Protein AF-S8ASR1-F1 (afdb_monomer)

Solvent-accessible surface area (backbone atoms only — not comparable to full-atom values): 13563 Å² total; per-residue (Å²): 135,78,70,42,50,75,75,92,70,90,68,56,75,84,53,61,72,41,48,66,58,80,87,44,62,63,58,46,50,54,30,50,53,53,24,30,60,77,57,60,46,83,32,63,44,37,46,32,32,39,34,33,68,94,52,72,73,42,82,36,33,67,80,73,49,92,44,44,42,69,29,43,71,58,6,27,55,49,38,51,57,55,55,70,35,34,36,70,60,35,35,56,50,50,58,54,47,70,69,40,93,85,53,72,79,39,25,11,36,31,47,43,87,74,44,57,72,78,62,37,76,63,28,56,72,63,99,80,70,83,82,32,34,44,51,59,56,48,45,58,44,59,34,71,62,45,48,46,20,56,54,27,48,55,51,48,74,67,38,75,48,51,85,85,48,96,82,47,65,53,71,70,59,48,50,54,50,51,54,53,32,38,58,54,56,66,57,80,53,64,65,64,47,45,58,57,52,54,67,25,51,41,70,72,58,46,68,72,47,66,89,54,91,66,92,43,62,68,55,47,56,50,50,53,51,52,52,51,52,55,52,50,52,61,62,74,74,108

Nearest PDB structures (foldseek):
  6tn7-assembly1_B  TM=7.710E-01  e=1.848E+00  Homo sapiens
  4x3x-assembly1_A  TM=7.394E-01  e=2.772E+00  Rattus norvegicus
  7n9v-assembly1_D  TM=4.085E-01  e=3.650E-01  Human immunodeficiency virus 1

Secondary structure (DSSP, 8-state):
-PPP---SS---TTPPPB---TT-HHHHHHHHHHHHHHTT---SB--EEE--TTS--EE--TTTSTT-EE-HHHHHHHHHHHHHTB-HHHHHHHHHHTTSTTPPPP-BSB-GGGS-HHHHHT-PPPTT----BHHHHHHHHHSHHHHHHHHHHHHHHH----TTSTTPPPHHHHHHHHHHHHHHTT--SHHHHHHHHHHTS-HHHHHHHTTS---SHHHHHHHHHHHHHHHHHHHHT-

Foldseek 3Di:
DDAEDFDPDDDQPPQAQAALDAPCLVVNLVSLVVSCVVQLGPFQEWAKWHDYSVGHIAGAAVPPDPRIDTCQQVQLVSLVVNLVSYDHPSVVVVVVLVPDPPDDRARGQHYLVPDDPVRNVRYDDPPPDDHDHPSVVSVVCSPPLNVLLSVLLVVLLVQAADPVDPPGDDLVVSVVSLVVSCVSNVPPDFVVSVVSVVSNYDPQLCVQPVPDPDPGPVSSSVSSVVSVVVVVVVVVVD

Radius of gyration: 25.94 Å; Cα contacts (8 Å, |Δi|>4): 310; chains: 1; bounding box: 66×34×72 Å

Structure (mmCIF, N/CA/C/O backbone):
data_AF-S8ASR1-F1
#
_entry.id   AF-S8ASR1-F1
#
loop_
_atom_site.group_PDB
_atom_site.id
_atom_site.type_symbol
_atom_site.label_atom_id
_atom_site.label_alt_id
_atom_site.label_comp_id
_atom_site.label_asym_id
_atom_site.label_entity_id
_atom_site.label_seq_id
_atom_site.pdbx_PDB_ins_code
_atom_site.Cartn_x
_atom_site.Cartn_y
_atom_site.Cartn_z
_atom_site.occupancy
_atom_site.B_iso_or_equiv
_atom_site.auth_seq_id
_atom_site.auth_comp_id
_atom_site.auth_asym_id
_atom_site.auth_atom_id
_atom_site.pdbx_PDB_model_num
ATOM 1 N N . MET A 1 1 ? 22.120 3.565 -34.355 1.00 60.19 1 MET A N 1
ATOM 2 C CA . MET A 1 1 ? 21.112 2.952 -33.470 1.00 60.19 1 MET A CA 1
ATOM 3 C C . MET A 1 1 ? 19.901 3.864 -33.475 1.00 60.19 1 MET A C 1
ATOM 5 O O . MET A 1 1 ? 20.094 5.068 -33.607 1.00 60.19 1 MET A O 1
ATOM 9 N N . ALA A 1 2 ? 18.692 3.303 -33.492 1.00 76.56 2 ALA A N 1
ATOM 10 C CA . ALA A 1 2 ? 17.465 4.095 -33.443 1.00 76.56 2 ALA A CA 1
ATOM 11 C C . ALA A 1 2 ? 17.289 4.699 -32.040 1.00 76.56 2 ALA A C 1
ATOM 13 O O . ALA A 1 2 ? 17.826 4.167 -31.071 1.00 76.56 2 ALA A O 1
ATOM 14 N N . GLU A 1 3 ? 16.572 5.818 -31.938 1.00 87.6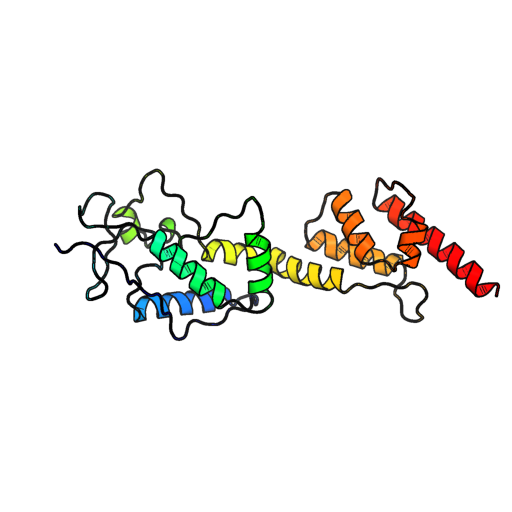2 3 GLU A N 1
ATOM 15 C CA . GLU A 1 3 ? 16.286 6.444 -30.646 1.00 87.62 3 GLU A CA 1
ATOM 16 C C . GLU A 1 3 ? 15.413 5.525 -29.780 1.00 87.62 3 GLU A C 1
ATOM 18 O O . GLU A 1 3 ? 14.436 4.961 -30.279 1.00 87.62 3 GLU A O 1
ATOM 23 N N . THR A 1 4 ? 15.719 5.407 -28.482 1.00 90.75 4 THR A N 1
ATOM 24 C CA . THR A 1 4 ? 14.872 4.623 -27.576 1.00 90.75 4 THR A CA 1
ATOM 25 C C . THR A 1 4 ? 13.486 5.238 -27.489 1.00 90.75 4 THR A C 1
ATOM 27 O O . THR A 1 4 ? 13.322 6.443 -27.257 1.00 90.75 4 THR A O 1
ATOM 30 N N . THR A 1 5 ? 12.464 4.403 -27.636 1.00 92.94 5 THR A N 1
ATOM 31 C CA . THR A 1 5 ? 11.063 4.815 -27.522 1.00 92.94 5 THR A CA 1
ATOM 32 C C . THR A 1 5 ? 10.317 3.889 -26.577 1.00 92.94 5 THR A C 1
ATOM 34 O O . THR A 1 5 ? 10.627 2.706 -26.470 1.00 92.94 5 THR A O 1
ATOM 37 N N . PHE A 1 6 ? 9.333 4.435 -25.862 1.00 94.06 6 PHE A N 1
ATOM 38 C CA . PHE A 1 6 ? 8.466 3.668 -24.971 1.00 94.06 6 PHE A CA 1
ATOM 39 C C . PHE A 1 6 ? 7.031 3.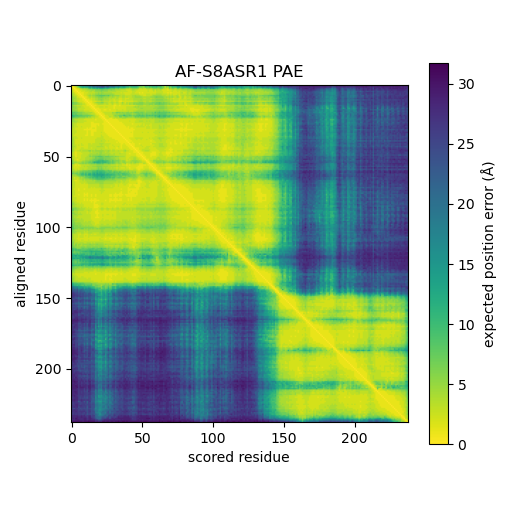659 -25.496 1.00 94.06 6 PHE A C 1
ATOM 41 O O . PHE A 1 6 ? 6.628 4.615 -26.167 1.00 94.06 6 PHE A O 1
ATOM 48 N N . PRO A 1 7 ? 6.231 2.634 -25.154 1.00 91.38 7 PRO A N 1
ATOM 49 C CA . PRO A 1 7 ? 4.835 2.570 -25.558 1.00 91.38 7 PRO A CA 1
ATOM 50 C C . PRO A 1 7 ? 4.039 3.799 -25.095 1.00 91.38 7 PRO A C 1
ATOM 52 O O . PRO A 1 7 ? 4.074 4.215 -23.929 1.00 91.38 7 PRO A O 1
ATOM 55 N N . SER A 1 8 ? 3.273 4.379 -26.019 1.00 87.38 8 SER A N 1
ATOM 56 C CA . SER A 1 8 ? 2.402 5.523 -25.738 1.00 87.38 8 SER A CA 1
ATOM 57 C C . SER A 1 8 ? 1.180 5.135 -24.909 1.00 87.38 8 SER A C 1
ATOM 59 O O . SER A 1 8 ? 0.673 5.970 -24.168 1.00 87.38 8 SER A O 1
ATOM 61 N N . GLU A 1 9 ? 0.746 3.875 -24.947 1.00 88.81 9 GLU A N 1
ATOM 62 C CA . GLU A 1 9 ? -0.365 3.334 -24.160 1.00 88.81 9 GLU A CA 1
ATOM 63 C C . GLU A 1 9 ? 0.097 2.168 -23.282 1.00 88.81 9 GLU A C 1
ATOM 65 O O . GLU A 1 9 ? 0.906 1.345 -23.702 1.00 88.81 9 GLU A O 1
ATOM 70 N N . ILE A 1 10 ? -0.452 2.079 -22.067 1.00 92.75 10 ILE A N 1
ATOM 71 C CA . ILE A 1 10 ? -0.215 0.961 -21.149 1.00 92.75 10 ILE A CA 1
ATOM 72 C C . ILE A 1 10 ? -1.466 0.100 -21.129 1.00 92.75 10 ILE A C 1
ATOM 74 O O . ILE A 1 10 ? -2.524 0.536 -20.679 1.00 92.75 10 ILE A O 1
ATOM 78 N N . LYS A 1 11 ? -1.337 -1.124 -21.636 1.00 91.56 11 LYS A N 1
ATOM 79 C CA . LYS A 1 11 ? -2.390 -2.138 -21.609 1.00 91.56 11 LYS A CA 1
ATOM 80 C C . LYS A 1 11 ? -1.791 -3.415 -21.052 1.00 91.56 11 LYS A C 1
ATOM 82 O O . LYS A 1 11 ? -0.957 -4.039 -21.694 1.00 91.56 11 LYS A O 1
ATOM 87 N N . LEU A 1 12 ? -2.237 -3.799 -19.860 1.00 92.69 12 LEU A N 1
ATOM 88 C CA . LEU A 1 12 ? -1.838 -5.044 -19.202 1.00 92.69 12 LEU A CA 1
ATOM 89 C C . LEU A 1 12 ? -3.043 -5.997 -19.183 1.00 92.69 12 LEU A C 1
ATOM 91 O O . LEU A 1 12 ? -3.734 -6.098 -18.163 1.00 92.69 12 LEU A O 1
ATOM 95 N N . PRO A 1 13 ? -3.377 -6.639 -20.322 1.00 87.69 13 PRO A N 1
ATOM 96 C CA . PRO A 1 13 ? -4.511 -7.547 -20.392 1.00 87.69 13 PRO A CA 1
ATOM 97 C C . PRO A 1 13 ? -4.279 -8.746 -19.469 1.00 87.69 13 PRO A C 1
ATOM 99 O O . PRO A 1 13 ? -3.193 -9.321 -19.423 1.00 87.69 13 PRO A O 1
ATOM 102 N N . GLY A 1 14 ? -5.314 -9.119 -18.717 1.00 89.19 14 GLY A N 1
ATOM 103 C CA . GLY A 1 14 ? -5.233 -10.232 -17.770 1.00 89.19 14 GLY A CA 1
ATOM 104 C C . GLY A 1 14 ? -4.480 -9.917 -16.476 1.00 89.19 14 GLY A C 1
ATOM 105 O O . GLY A 1 14 ? -4.174 -10.850 -15.731 1.00 89.19 14 GLY A O 1
ATOM 106 N N . LEU A 1 15 ? -4.198 -8.639 -16.186 1.00 95.88 15 LEU A N 1
ATOM 107 C CA . LEU A 1 15 ? -3.694 -8.238 -14.876 1.00 95.88 15 LEU A CA 1
ATOM 108 C C . LEU A 1 15 ? -4.713 -8.608 -13.789 1.00 95.88 15 LEU A C 1
ATOM 110 O O . LEU A 1 15 ? -5.898 -8.277 -13.875 1.00 95.88 15 LEU A O 1
ATOM 114 N N . MET A 1 16 ? -4.240 -9.315 -12.767 1.00 93.69 16 MET A N 1
ATOM 115 C CA . MET A 1 16 ? -5.045 -9.727 -11.624 1.00 93.69 16 MET A CA 1
ATOM 116 C C . MET A 1 16 ? -5.617 -8.517 -10.871 1.00 93.69 16 MET A C 1
ATOM 118 O O . MET A 1 16 ? -4.911 -7.550 -10.587 1.00 93.69 16 MET A O 1
ATOM 122 N N . LYS A 1 17 ? -6.893 -8.601 -10.472 1.00 94.50 17 LYS A N 1
ATOM 123 C CA . LYS A 1 17 ? -7.475 -7.661 -9.505 1.00 94.50 17 LYS A CA 1
ATOM 124 C C . LYS A 1 17 ? -6.931 -7.972 -8.116 1.00 94.50 17 LYS A C 1
ATOM 126 O O . LYS A 1 17 ? -7.068 -9.101 -7.651 1.00 94.50 17 LYS A O 1
ATOM 131 N N . TYR A 1 18 ? -6.382 -6.973 -7.439 1.00 91.69 18 TYR A N 1
ATOM 132 C CA . TYR A 1 18 ? -5.787 -7.155 -6.118 1.00 91.69 18 TYR A CA 1
ATOM 133 C C . TYR A 1 18 ? -6.698 -6.601 -5.026 1.00 91.69 18 TYR A C 1
ATOM 135 O O . TYR A 1 18 ? -7.047 -5.422 -5.030 1.00 91.69 18 TYR A O 1
ATOM 143 N N . THR A 1 19 ? -7.111 -7.457 -4.093 1.00 83.62 19 THR A N 1
ATOM 144 C CA . THR A 1 19 ? -7.982 -7.061 -2.976 1.00 83.62 19 THR A CA 1
ATOM 145 C C . THR A 1 19 ? -7.220 -6.727 -1.702 1.00 83.62 19 THR A C 1
ATOM 147 O O . THR A 1 19 ? -7.815 -6.167 -0.782 1.00 83.62 19 THR A O 1
ATOM 150 N N . GLY A 1 20 ? -5.928 -7.065 -1.642 1.00 77.06 20 GLY A N 1
ATOM 151 C CA . GLY A 1 20 ? -5.119 -6.928 -0.435 1.00 77.06 20 GLY A CA 1
ATOM 152 C C . GLY A 1 20 ? -5.167 -8.133 0.500 1.00 77.06 20 GLY A C 1
ATOM 153 O O . GLY A 1 20 ? -4.806 -8.008 1.665 1.00 77.06 20 GLY A O 1
ATOM 154 N N . ALA A 1 21 ? -5.634 -9.293 0.027 1.00 74.88 21 ALA A N 1
ATOM 155 C CA . ALA A 1 21 ? -5.664 -10.503 0.840 1.00 74.88 21 ALA A CA 1
ATOM 156 C C . ALA A 1 21 ? -4.242 -10.962 1.210 1.00 74.88 21 ALA A C 1
ATOM 158 O O . ALA A 1 21 ? -3.339 -10.980 0.366 1.00 74.88 21 ALA A O 1
ATOM 159 N N . TYR A 1 22 ? -4.053 -11.366 2.467 1.00 72.31 22 TYR A N 1
ATOM 160 C CA . TYR A 1 22 ? -2.766 -11.858 2.953 1.00 72.31 22 TYR A CA 1
ATOM 161 C C . TYR A 1 22 ? -2.250 -13.029 2.101 1.00 72.31 22 TYR A C 1
ATOM 163 O O . TYR A 1 22 ? -3.015 -13.916 1.724 1.00 72.31 22 TYR A O 1
ATOM 171 N N . GLY A 1 23 ? -0.953 -13.015 1.787 1.00 72.81 23 GLY A N 1
ATOM 172 C CA . GLY A 1 23 ? -0.300 -14.041 0.967 1.00 72.81 23 GLY A CA 1
ATOM 173 C C . GLY A 1 23 ? -0.540 -13.934 -0.545 1.00 72.81 23 GLY A C 1
ATOM 174 O O . GLY A 1 23 ? 0.048 -14.708 -1.285 1.00 72.81 23 GLY A O 1
ATOM 175 N N . THR A 1 24 ? -1.342 -12.974 -1.027 1.00 83.88 24 THR A N 1
ATOM 176 C CA . THR A 1 24 ? -1.654 -12.841 -2.472 1.00 83.88 24 THR A CA 1
ATOM 177 C C . THR A 1 24 ? -0.769 -11.836 -3.222 1.00 83.88 24 THR A C 1
ATOM 179 O O . THR A 1 24 ? -0.950 -11.609 -4.418 1.00 83.88 24 THR A O 1
ATOM 182 N N . LEU A 1 25 ? 0.203 -11.214 -2.542 1.00 89.25 25 LEU A N 1
ATOM 183 C CA . LEU A 1 25 ? 1.105 -10.236 -3.160 1.00 89.25 25 LEU A CA 1
ATOM 184 C C . LEU A 1 25 ? 2.051 -10.884 -4.188 1.00 89.25 25 LEU A C 1
ATOM 186 O O . LEU A 1 25 ? 2.316 -10.288 -5.232 1.00 89.25 25 LEU A O 1
ATOM 190 N N . ASP A 1 26 ? 2.512 -12.111 -3.934 1.00 90.19 26 ASP A N 1
ATOM 191 C CA . ASP A 1 26 ? 3.363 -12.853 -4.874 1.00 90.19 26 ASP A CA 1
ATOM 192 C C . ASP A 1 26 ? 2.590 -13.281 -6.134 1.00 90.19 26 ASP A C 1
ATOM 194 O O . ASP A 1 26 ? 3.138 -13.260 -7.242 1.00 90.19 26 ASP A O 1
ATOM 198 N N . ASP A 1 27 ? 1.293 -13.579 -5.997 1.00 92.12 27 ASP A N 1
ATOM 199 C CA . ASP A 1 27 ? 0.404 -13.849 -7.133 1.00 92.12 27 ASP A CA 1
ATOM 200 C C . ASP A 1 27 ? 0.232 -12.597 -8.003 1.00 92.12 27 ASP A C 1
ATOM 202 O O . ASP A 1 27 ? 0.345 -12.664 -9.234 1.00 92.12 27 ASP A O 1
ATOM 206 N N . LEU A 1 28 ? 0.025 -11.431 -7.372 1.00 95.25 28 LEU A N 1
ATOM 207 C CA . LEU A 1 28 ? -0.007 -10.150 -8.077 1.00 95.25 28 LEU A CA 1
ATOM 208 C C . LEU A 1 28 ? 1.322 -9.895 -8.793 1.00 95.25 28 LEU A C 1
ATOM 210 O O . LEU A 1 28 ? 1.314 -9.550 -9.972 1.00 95.25 28 LEU A O 1
ATOM 214 N N . ALA A 1 29 ? 2.456 -10.093 -8.120 1.00 95.38 29 ALA A N 1
ATOM 215 C CA . ALA A 1 29 ? 3.770 -9.873 -8.716 1.00 95.38 29 ALA A CA 1
ATOM 216 C C . ALA A 1 29 ? 4.023 -10.771 -9.927 1.00 95.38 29 ALA A C 1
ATOM 218 O O . ALA A 1 29 ? 4.494 -10.291 -10.959 1.00 95.38 29 ALA A O 1
ATOM 219 N N . SER A 1 30 ? 3.639 -12.043 -9.830 1.00 95.75 30 SER A N 1
ATOM 220 C CA . SER A 1 30 ? 3.713 -12.998 -10.935 1.00 95.75 30 SER A CA 1
ATOM 221 C C . SER A 1 30 ? 2.803 -12.582 -12.097 1.00 95.75 30 SER A C 1
ATOM 223 O O . SER A 1 30 ? 3.177 -12.699 -13.265 1.00 95.75 30 SER A O 1
ATOM 225 N N . SER A 1 31 ? 1.613 -12.047 -11.796 1.00 96.75 31 SER A N 1
ATOM 226 C CA . SER A 1 31 ? 0.710 -11.501 -12.811 1.00 96.75 31 SER A CA 1
ATOM 227 C C . SER A 1 31 ? 1.281 -10.257 -13.492 1.00 96.75 31 SER A C 1
ATOM 229 O O . SER A 1 31 ? 1.173 -10.156 -14.711 1.00 96.75 31 SER A O 1
ATOM 231 N N . VAL A 1 32 ? 1.867 -9.323 -12.736 1.00 97.31 32 VAL A N 1
ATOM 232 C CA . VAL A 1 32 ? 2.482 -8.100 -13.274 1.00 97.31 32 VAL A CA 1
ATOM 233 C C . VAL A 1 32 ? 3.640 -8.461 -14.200 1.00 97.31 32 VAL A C 1
ATOM 235 O O . VAL A 1 32 ? 3.638 -8.022 -15.346 1.00 97.31 32 VAL A O 1
ATOM 238 N N . HIS A 1 33 ? 4.562 -9.318 -13.748 1.00 96.06 33 HIS A N 1
ATOM 239 C CA . HIS A 1 33 ? 5.699 -9.785 -14.548 1.00 96.06 33 HIS A CA 1
ATOM 240 C C . HIS A 1 33 ? 5.243 -10.374 -15.890 1.00 96.06 33 HIS A C 1
ATOM 242 O O . HIS A 1 33 ? 5.661 -9.920 -16.954 1.00 96.06 33 HIS A O 1
ATOM 248 N N . ARG A 1 34 ? 4.298 -11.325 -15.857 1.00 96.31 34 ARG A N 1
ATOM 249 C CA . ARG A 1 34 ? 3.753 -11.948 -17.071 1.00 96.31 34 ARG A CA 1
ATOM 250 C C . ARG A 1 34 ? 3.125 -10.923 -18.018 1.00 96.31 34 ARG A C 1
ATOM 252 O O . ARG A 1 34 ? 3.349 -10.999 -19.222 1.00 96.31 34 ARG A O 1
ATOM 259 N N . CYS A 1 35 ? 2.321 -9.991 -17.503 1.00 96.31 35 CYS A N 1
ATOM 260 C CA . CYS A 1 35 ? 1.654 -8.992 -18.339 1.00 96.31 35 CYS A CA 1
ATOM 261 C C . CYS A 1 35 ? 2.646 -8.003 -18.964 1.00 96.31 35 CYS A C 1
ATOM 263 O O . CYS A 1 35 ? 2.482 -7.661 -20.132 1.00 96.31 35 CYS A O 1
ATOM 265 N N . LEU A 1 36 ? 3.667 -7.567 -18.218 1.00 95.19 36 LEU A N 1
ATOM 266 C CA . LEU A 1 36 ? 4.718 -6.689 -18.737 1.00 95.19 36 LEU A CA 1
ATOM 267 C C . LEU A 1 36 ? 5.518 -7.375 -19.847 1.00 95.19 36 LEU A C 1
ATOM 269 O O . LEU A 1 36 ? 5.742 -6.766 -20.889 1.00 95.19 36 LEU A O 1
ATOM 273 N N . LEU A 1 37 ? 5.868 -8.650 -19.653 1.00 92.50 37 LEU A N 1
ATOM 274 C CA . LEU A 1 37 ? 6.581 -9.450 -20.647 1.00 92.50 37 LEU A CA 1
ATOM 275 C C . LEU A 1 37 ? 5.768 -9.607 -21.941 1.00 92.50 37 LEU A C 1
ATOM 277 O O . LEU A 1 37 ? 6.271 -9.329 -23.022 1.00 92.50 37 LEU A O 1
ATOM 281 N N . VAL A 1 38 ? 4.496 -10.007 -21.838 1.00 92.12 38 VAL A N 1
ATOM 282 C CA . VAL A 1 38 ? 3.622 -10.209 -23.011 1.00 92.12 38 VAL A CA 1
ATOM 283 C C . VAL A 1 38 ? 3.363 -8.903 -23.767 1.00 92.12 38 VAL A C 1
ATOM 285 O O . VAL A 1 38 ? 3.233 -8.920 -24.987 1.00 92.12 38 VAL A O 1
ATOM 288 N N . ALA A 1 39 ? 3.279 -7.777 -23.057 1.00 91.88 39 ALA A N 1
ATOM 289 C CA . ALA A 1 39 ? 3.052 -6.467 -23.660 1.00 91.88 39 ALA A CA 1
ATOM 290 C C . ALA A 1 39 ? 4.342 -5.775 -24.140 1.00 91.88 39 ALA A C 1
ATOM 292 O O . ALA A 1 39 ? 4.256 -4.653 -24.633 1.00 91.88 39 ALA A O 1
ATOM 293 N N . ASN A 1 40 ? 5.512 -6.405 -23.969 1.00 92.44 40 ASN A N 1
ATOM 294 C CA . ASN A 1 40 ? 6.827 -5.802 -24.200 1.00 92.44 40 ASN A CA 1
ATOM 295 C C . ASN A 1 40 ? 6.979 -4.420 -23.523 1.00 92.44 40 ASN A C 1
ATOM 297 O O . ASN A 1 40 ? 7.428 -3.448 -24.126 1.00 92.44 40 ASN A O 1
ATOM 301 N N . ILE A 1 41 ? 6.543 -4.302 -22.263 1.00 94.56 41 ILE A N 1
ATOM 302 C CA . ILE A 1 41 ? 6.639 -3.058 -21.486 1.00 94.56 41 ILE A CA 1
ATOM 303 C C . ILE A 1 41 ? 7.825 -3.175 -20.523 1.00 94.56 41 ILE A C 1
ATOM 305 O O . ILE A 1 41 ? 7.744 -3.918 -19.539 1.00 94.56 41 ILE A O 1
ATOM 309 N N . PRO A 1 42 ? 8.910 -2.410 -20.726 1.00 93.75 42 PRO A N 1
ATOM 310 C CA . PRO A 1 42 ? 10.130 -2.567 -19.949 1.00 93.75 42 PRO A CA 1
ATOM 311 C C . PRO A 1 42 ? 10.060 -1.747 -18.654 1.00 93.75 42 PRO A C 1
ATOM 313 O O . PRO A 1 42 ? 10.787 -0.775 -18.469 1.00 93.75 42 PRO A O 1
ATOM 316 N N . ALA A 1 43 ? 9.133 -2.100 -17.765 1.00 93.50 43 ALA A N 1
ATOM 317 C CA . ALA A 1 43 ? 8.840 -1.342 -16.543 1.00 93.50 43 ALA A CA 1
ATOM 318 C C . ALA A 1 43 ? 8.803 -2.207 -15.274 1.00 93.50 43 ALA A C 1
ATOM 320 O O . ALA A 1 43 ? 8.288 -1.775 -14.242 1.00 93.50 43 ALA A O 1
ATOM 321 N N . GLU A 1 44 ? 9.318 -3.438 -15.340 1.00 92.69 44 GLU A N 1
ATOM 322 C CA . GLU A 1 44 ? 9.375 -4.305 -14.162 1.00 92.69 44 GLU A CA 1
ATOM 323 C C . GLU A 1 44 ? 10.319 -3.739 -13.097 1.00 92.69 44 GLU A C 1
ATOM 325 O O . GLU A 1 44 ? 9.961 -3.699 -11.920 1.00 92.69 44 GLU A O 1
ATOM 330 N N . TYR A 1 45 ? 11.482 -3.248 -13.526 1.00 93.19 45 TYR A N 1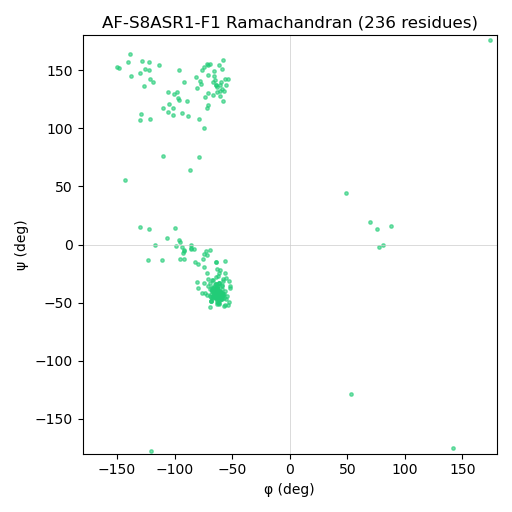
ATOM 331 C CA . TYR A 1 45 ? 12.481 -2.607 -12.681 1.00 93.19 45 TYR A CA 1
ATOM 332 C C . TYR A 1 45 ? 12.756 -1.195 -13.187 1.00 93.19 45 TYR A C 1
ATOM 334 O O . TYR A 1 45 ? 12.673 -0.934 -14.388 1.00 93.19 45 TYR A O 1
ATOM 342 N N . ALA A 1 46 ? 13.121 -0.285 -12.289 1.00 91.50 46 ALA A N 1
ATOM 343 C CA . ALA A 1 46 ? 13.684 0.997 -12.696 1.00 91.50 46 ALA A CA 1
ATOM 344 C C . ALA A 1 46 ? 15.050 0.812 -13.385 1.00 91.50 46 ALA A C 1
ATOM 346 O O . ALA A 1 46 ? 15.853 -0.052 -13.013 1.00 91.50 46 ALA A O 1
ATOM 347 N N . GLY A 1 47 ? 15.345 1.645 -14.378 1.00 90.75 47 GLY A N 1
ATOM 348 C CA . GLY A 1 47 ? 16.617 1.586 -15.085 1.00 90.75 47 GLY A CA 1
ATOM 349 C C . GLY A 1 47 ? 16.704 2.522 -16.278 1.00 90.75 47 GLY A C 1
ATOM 350 O O . GLY A 1 47 ? 15.735 3.182 -16.652 1.00 90.75 47 GLY A O 1
ATOM 351 N N . THR A 1 48 ? 17.890 2.529 -16.880 1.00 91.00 48 THR A N 1
ATOM 352 C CA . THR A 1 48 ? 18.143 3.124 -18.192 1.00 91.00 48 THR A CA 1
ATOM 353 C C . THR A 1 48 ? 18.114 2.010 -19.231 1.00 91.00 48 THR A C 1
ATOM 355 O O . THR A 1 48 ? 18.721 0.957 -19.027 1.00 91.00 48 THR A O 1
ATOM 358 N N . LEU A 1 49 ? 17.378 2.219 -20.319 1.00 91.50 49 LEU A N 1
ATOM 359 C CA . LEU A 1 49 ? 17.135 1.211 -21.345 1.00 91.50 49 LEU A CA 1
ATOM 360 C C . LEU A 1 49 ? 17.513 1.724 -22.728 1.00 91.50 49 LEU A C 1
ATOM 362 O O . LEU A 1 49 ? 17.376 2.916 -23.007 1.00 91.50 49 LEU A O 1
ATOM 366 N N . SER A 1 50 ? 17.899 0.792 -23.594 1.00 91.94 50 SER A N 1
ATOM 367 C CA . SER A 1 50 ? 17.960 0.972 -25.043 1.00 91.94 50 SER A CA 1
ATOM 368 C C . SER A 1 50 ? 17.008 -0.011 -25.728 1.00 91.94 50 SER A C 1
ATOM 370 O O . SER A 1 50 ? 16.878 -1.151 -25.272 1.00 91.94 50 SER A O 1
ATOM 372 N N . GLY A 1 51 ? 16.303 0.430 -26.772 1.00 91.62 51 GLY A N 1
ATOM 373 C CA . GLY A 1 51 ? 15.366 -0.406 -27.535 1.00 91.62 51 GLY A CA 1
ATOM 374 C C . GLY A 1 51 ? 14.094 0.316 -27.987 1.00 91.62 51 GLY A C 1
ATOM 375 O O . GLY A 1 51 ? 13.926 1.521 -27.794 1.00 91.62 51 GLY A O 1
ATOM 376 N N . SER A 1 52 ? 13.174 -0.424 -28.598 1.00 91.44 52 SER A N 1
ATOM 377 C CA . SER A 1 52 ? 11.907 0.100 -29.117 1.00 91.44 52 SER A CA 1
ATOM 378 C C . SER A 1 52 ? 10.761 -0.877 -28.822 1.00 91.44 52 SER A C 1
ATOM 380 O O . SER A 1 52 ? 11.036 -2.030 -28.517 1.00 91.44 52 SER A O 1
ATOM 382 N N . PRO A 1 53 ? 9.483 -0.465 -28.912 1.00 88.69 53 PRO A N 1
ATOM 383 C CA . PRO A 1 53 ? 8.356 -1.378 -28.706 1.00 88.69 53 PRO A CA 1
ATOM 384 C C . PRO A 1 53 ? 8.297 -2.523 -29.726 1.00 88.69 53 PRO A C 1
ATOM 386 O O . PRO A 1 53 ? 7.743 -3.579 -29.416 1.00 88.69 53 PRO A O 1
ATOM 389 N N . ASP A 1 54 ? 8.843 -2.291 -30.924 1.00 87.06 54 ASP A N 1
ATOM 390 C CA . ASP A 1 54 ? 8.889 -3.258 -32.023 1.00 87.06 54 ASP A CA 1
ATOM 391 C C . ASP A 1 54 ? 10.067 -4.245 -31.881 1.00 87.06 54 ASP A C 1
ATOM 393 O O . ASP A 1 54 ? 10.062 -5.298 -32.517 1.00 87.06 54 ASP A O 1
ATOM 397 N N . ASP A 1 55 ? 11.040 -3.928 -31.016 1.00 86.88 55 ASP A N 1
ATOM 398 C CA . ASP A 1 55 ? 12.239 -4.720 -30.725 1.00 86.88 55 ASP A CA 1
ATOM 399 C C . ASP A 1 55 ? 12.313 -5.110 -29.232 1.00 86.88 55 ASP A C 1
ATOM 401 O O . ASP A 1 55 ? 11.437 -4.803 -28.424 1.00 86.88 55 ASP A O 1
ATOM 405 N N . GLU A 1 56 ? 13.381 -5.799 -28.829 1.00 86.81 56 GLU A N 1
ATOM 406 C CA . GLU A 1 56 ? 13.644 -6.075 -27.414 1.00 86.81 56 GLU A CA 1
ATOM 407 C C . GLU A 1 56 ? 14.298 -4.875 -26.711 1.00 86.81 56 GLU A C 1
ATOM 409 O O . GLU A 1 56 ? 15.147 -4.173 -27.267 1.00 86.81 56 GLU A O 1
ATOM 414 N N . TYR A 1 57 ? 13.939 -4.669 -25.443 1.00 91.69 57 TYR A N 1
ATOM 415 C CA . TYR A 1 57 ? 14.583 -3.687 -24.575 1.00 91.69 57 TYR A CA 1
ATOM 416 C C . TYR A 1 57 ? 15.736 -4.304 -23.791 1.00 91.69 57 TYR A C 1
ATOM 418 O O . TYR A 1 57 ? 15.617 -5.393 -23.234 1.00 91.69 57 TYR A O 1
ATOM 426 N N . THR A 1 58 ? 16.827 -3.554 -23.658 1.00 89.75 58 THR A N 1
ATOM 427 C CA . THR A 1 58 ? 17.996 -3.959 -22.873 1.00 89.75 58 THR A CA 1
ATOM 428 C C . THR A 1 58 ? 18.360 -2.883 -21.860 1.00 89.75 58 THR A C 1
ATOM 430 O O . THR A 1 58 ? 18.374 -1.698 -22.188 1.00 89.75 58 THR A O 1
ATOM 433 N N . TYR A 1 59 ? 18.675 -3.287 -20.627 1.00 89.25 59 TYR A N 1
ATOM 434 C CA . TYR A 1 59 ? 19.241 -2.379 -19.627 1.00 89.25 59 TYR A CA 1
ATOM 435 C C . TYR A 1 59 ? 20.680 -2.025 -19.994 1.00 89.25 59 TYR A C 1
ATOM 437 O O . TYR A 1 59 ? 21.485 -2.923 -20.242 1.00 89.25 59 TYR A O 1
ATOM 445 N N . VAL A 1 60 ? 20.980 -0.728 -19.991 1.00 87.88 60 VAL A N 1
ATOM 446 C CA . VAL A 1 60 ? 22.295 -0.166 -20.332 1.00 87.88 60 VAL A CA 1
ATOM 447 C C . VAL A 1 60 ? 22.782 0.775 -19.233 1.00 87.88 60 VAL A C 1
ATOM 449 O O . VAL A 1 60 ? 21.982 1.305 -18.451 1.00 87.88 60 VAL A O 1
ATOM 452 N N . SER A 1 61 ? 24.096 1.002 -19.161 1.00 84.00 61 SER A N 1
ATOM 453 C CA . SER A 1 61 ? 24.646 2.005 -18.254 1.00 84.00 61 SER A CA 1
ATOM 454 C C . SER A 1 61 ? 24.191 3.397 -18.661 1.00 84.00 61 SER A C 1
ATOM 456 O O . SER A 1 61 ? 24.148 3.750 -19.842 1.00 84.00 61 SER A O 1
ATOM 458 N N . TYR A 1 62 ? 23.903 4.229 -17.661 1.00 78.75 62 TYR A N 1
ATOM 459 C CA . TYR A 1 62 ? 23.612 5.631 -17.912 1.00 78.75 62 TYR A CA 1
ATOM 460 C C . TYR A 1 62 ? 24.788 6.306 -18.635 1.00 78.75 62 TYR A C 1
ATOM 462 O O . TYR A 1 62 ? 25.919 6.297 -18.147 1.00 78.75 62 TYR A O 1
ATOM 470 N N . GLY A 1 63 ? 24.507 6.901 -19.795 1.00 75.94 63 GLY A N 1
ATOM 471 C CA . GLY A 1 63 ? 25.502 7.590 -20.620 1.00 75.94 63 GLY A CA 1
ATOM 472 C C . GLY A 1 63 ? 26.358 6.686 -21.516 1.00 75.94 63 GLY A C 1
ATOM 473 O O . GLY A 1 63 ? 27.191 7.216 -22.246 1.00 75.94 63 GLY A O 1
ATOM 474 N N . GLU A 1 64 ? 26.163 5.362 -21.497 1.00 80.44 64 GLU A N 1
ATOM 475 C CA . GLU A 1 64 ? 26.857 4.434 -22.405 1.00 80.44 64 GLU A CA 1
ATOM 476 C C . GLU A 1 64 ? 26.264 4.477 -23.821 1.00 80.44 64 GLU A C 1
ATOM 478 O O . GLU A 1 64 ? 27.003 4.534 -24.804 1.00 80.44 64 GLU A O 1
ATOM 483 N N . ASP A 1 65 ? 24.933 4.527 -23.925 1.00 82.25 65 ASP A N 1
ATOM 484 C CA . ASP A 1 65 ? 24.216 4.715 -25.187 1.00 82.25 65 ASP A CA 1
ATOM 485 C C . ASP A 1 65 ? 23.563 6.113 -25.220 1.00 82.25 65 ASP A C 1
ATOM 487 O O . ASP A 1 65 ? 22.685 6.394 -24.393 1.00 82.25 65 ASP A O 1
ATOM 491 N N . PRO A 1 66 ? 23.945 7.001 -26.164 1.00 83.06 66 PRO A N 1
ATOM 492 C CA . PRO A 1 66 ? 23.373 8.345 -26.285 1.00 83.06 66 PRO A CA 1
ATOM 493 C C . PRO A 1 66 ? 21.878 8.350 -26.631 1.00 83.06 66 PRO A C 1
ATOM 495 O O . PRO A 1 66 ? 21.227 9.382 -26.486 1.00 83.06 66 PRO A O 1
ATOM 498 N N . PHE A 1 67 ? 21.333 7.222 -27.086 1.00 88.38 67 PHE A N 1
ATOM 499 C CA . PHE A 1 67 ? 19.922 7.064 -27.418 1.00 88.38 67 PHE A CA 1
ATOM 500 C C . PHE A 1 67 ? 19.106 6.405 -26.308 1.00 88.38 67 PHE A C 1
ATOM 502 O O . PHE A 1 67 ? 17.900 6.226 -26.486 1.00 88.38 67 PHE A O 1
ATOM 509 N N . SER A 1 68 ? 19.733 6.031 -25.191 1.00 90.00 68 SER A N 1
ATOM 510 C CA . SER A 1 68 ? 19.061 5.394 -24.059 1.00 90.00 68 SER A CA 1
ATOM 511 C C . SER A 1 68 ? 18.169 6.359 -23.274 1.00 90.00 68 SER A C 1
ATOM 513 O O . SER A 1 68 ? 18.360 7.576 -23.300 1.00 90.00 68 SER A O 1
ATOM 515 N N . LYS A 1 69 ? 17.163 5.818 -22.578 1.00 90.81 69 LYS A N 1
ATOM 516 C CA . LYS A 1 69 ? 16.224 6.595 -21.753 1.00 90.81 69 LYS A CA 1
ATOM 517 C C . LYS A 1 69 ? 15.947 5.903 -20.427 1.00 90.81 69 LYS A C 1
ATOM 519 O O . LYS A 1 69 ? 15.872 4.676 -20.370 1.00 90.81 69 LYS A O 1
ATOM 524 N N . ASP A 1 70 ? 15.762 6.688 -19.368 1.00 90.06 70 ASP A N 1
ATOM 525 C CA . ASP A 1 70 ? 15.235 6.162 -18.113 1.00 90.06 70 ASP A CA 1
ATOM 526 C C . ASP A 1 70 ? 13.751 5.811 -18.256 1.00 90.06 70 ASP A C 1
ATOM 528 O O . ASP A 1 70 ? 12.997 6.467 -18.978 1.00 90.06 70 ASP A O 1
ATOM 532 N N . ASN A 1 71 ? 13.322 4.759 -17.569 1.00 93.31 71 ASN A N 1
ATOM 533 C CA . ASN A 1 71 ? 11.945 4.286 -17.637 1.00 93.31 71 ASN A CA 1
ATOM 534 C C . ASN A 1 71 ? 11.075 4.748 -16.462 1.00 93.31 71 ASN A C 1
ATOM 536 O O . ASN A 1 71 ? 9.981 4.219 -16.292 1.00 93.31 71 ASN A O 1
ATOM 540 N N . LEU A 1 72 ? 11.499 5.724 -15.654 1.00 92.94 72 LEU A N 1
ATOM 541 C CA . LEU A 1 72 ? 10.779 6.089 -14.424 1.00 92.94 72 LEU A CA 1
ATOM 542 C C . LEU A 1 72 ? 9.407 6.699 -14.719 1.00 92.94 72 LEU A C 1
ATOM 544 O O . LEU A 1 72 ? 8.428 6.432 -14.023 1.00 92.94 72 LEU A O 1
ATOM 548 N N . PHE A 1 73 ? 9.301 7.495 -15.785 1.00 93.25 73 PHE A N 1
ATOM 549 C CA . PHE A 1 73 ? 8.010 8.040 -16.207 1.00 93.25 73 PHE A CA 1
ATOM 550 C C . PHE A 1 73 ? 7.068 6.942 -16.724 1.00 93.25 73 PHE A C 1
ATOM 552 O O . PHE A 1 73 ? 5.870 6.952 -16.432 1.00 93.25 73 PHE A O 1
ATOM 559 N N . LEU A 1 74 ? 7.607 5.962 -17.456 1.00 95.44 74 LEU A N 1
ATOM 560 C CA . LEU A 1 74 ? 6.860 4.778 -17.879 1.00 95.44 74 LEU A CA 1
ATOM 561 C C . LEU A 1 74 ? 6.415 3.952 -16.663 1.00 95.44 74 LEU A C 1
ATOM 563 O O . LEU A 1 74 ? 5.246 3.582 -16.565 1.00 95.44 74 LEU A O 1
ATOM 567 N N . GLY A 1 75 ? 7.323 3.725 -15.715 1.00 96.06 75 GLY A N 1
ATOM 568 C CA . GLY A 1 75 ? 7.077 3.007 -14.472 1.00 96.06 75 GLY A CA 1
ATOM 569 C C . GLY A 1 75 ? 5.986 3.662 -13.633 1.00 96.06 75 GLY A C 1
ATOM 570 O O . GLY A 1 75 ? 5.083 2.969 -13.180 1.00 96.06 75 GLY A O 1
ATOM 571 N N . LYS A 1 76 ? 5.964 4.996 -13.533 1.00 95.81 76 LYS A N 1
ATOM 572 C CA . LYS A 1 76 ? 4.870 5.747 -12.895 1.00 95.81 76 LYS A CA 1
ATOM 573 C C . LYS A 1 76 ? 3.504 5.423 -13.509 1.00 95.81 76 LYS A C 1
ATOM 575 O O . LYS A 1 76 ? 2.545 5.136 -12.794 1.00 95.81 76 LYS A O 1
ATOM 580 N N . ARG A 1 77 ? 3.413 5.419 -14.843 1.00 96.25 77 ARG A N 1
ATOM 581 C CA . ARG A 1 77 ? 2.169 5.090 -15.564 1.00 96.25 77 ARG A CA 1
ATOM 582 C C . ARG A 1 77 ? 1.749 3.636 -15.348 1.00 96.25 77 ARG A C 1
ATOM 584 O O . ARG A 1 77 ? 0.561 3.360 -15.202 1.00 96.25 77 ARG A O 1
ATOM 591 N N . VAL A 1 78 ? 2.713 2.718 -15.301 1.00 97.00 78 VAL A N 1
ATOM 592 C CA . VAL A 1 78 ? 2.474 1.301 -14.994 1.00 97.00 78 VAL A CA 1
ATOM 593 C C . VAL A 1 78 ? 1.982 1.123 -13.558 1.00 97.00 78 VAL A C 1
ATOM 595 O O . VAL A 1 78 ? 0.993 0.428 -13.347 1.00 97.00 78 VAL A O 1
ATOM 598 N N . CYS A 1 79 ? 2.601 1.786 -12.581 1.00 97.31 79 CYS A N 1
ATOM 599 C CA . CYS A 1 79 ? 2.167 1.759 -11.185 1.00 97.31 79 CYS A CA 1
ATOM 600 C C . CYS A 1 79 ? 0.737 2.277 -11.018 1.00 97.31 79 CYS A C 1
ATOM 602 O O . CYS A 1 79 ? -0.057 1.630 -10.339 1.00 97.31 79 CYS A O 1
ATOM 604 N N . ALA A 1 80 ? 0.387 3.384 -11.680 1.00 95.25 80 ALA A N 1
ATOM 605 C CA . ALA A 1 80 ? -0.983 3.894 -11.692 1.00 95.25 80 ALA A CA 1
ATOM 606 C C . ALA A 1 80 ? -1.967 2.861 -12.271 1.00 95.25 80 ALA A C 1
ATOM 608 O O . ALA A 1 80 ? -2.972 2.546 -11.639 1.00 95.25 80 ALA A O 1
ATOM 609 N N . TYR A 1 81 ? -1.631 2.240 -13.409 1.00 96.25 81 TYR A N 1
ATOM 610 C CA . TYR A 1 81 ? -2.462 1.193 -14.013 1.00 96.25 81 TYR A CA 1
ATOM 611 C C . TYR A 1 81 ? -2.644 -0.024 -13.085 1.00 96.25 81 TYR A C 1
ATOM 613 O O . TYR A 1 81 ? -3.729 -0.606 -13.005 1.00 96.25 81 TYR A O 1
ATOM 621 N N . ILE A 1 82 ? -1.590 -0.435 -12.373 1.00 96.94 82 ILE A N 1
ATOM 622 C CA . ILE A 1 82 ? -1.667 -1.518 -11.384 1.00 96.94 82 ILE A CA 1
ATOM 623 C C . ILE A 1 82 ? -2.587 -1.112 -10.225 1.00 96.94 82 ILE A C 1
ATOM 625 O O . ILE A 1 82 ? -3.464 -1.892 -9.849 1.00 96.94 82 ILE A O 1
ATOM 629 N N . ALA A 1 83 ? -2.438 0.107 -9.701 1.00 95.62 83 ALA A N 1
ATOM 630 C CA . ALA A 1 83 ? -3.259 0.624 -8.610 1.00 95.62 83 ALA A CA 1
ATOM 631 C C . ALA A 1 83 ? -4.75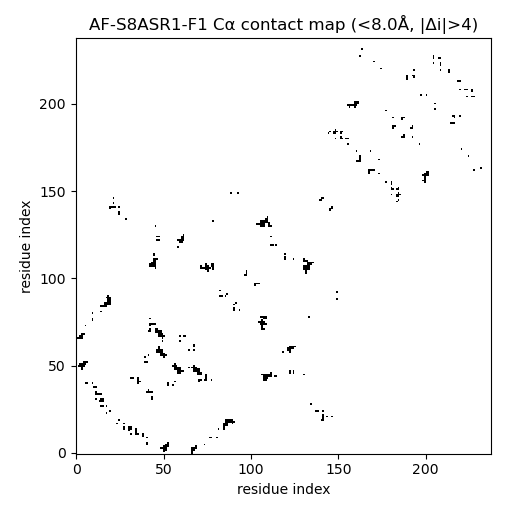2 0.728 -8.982 1.00 95.62 83 ALA A C 1
ATOM 633 O O . ALA A 1 83 ? -5.610 0.376 -8.173 1.00 95.62 83 ALA A O 1
ATOM 634 N N . ASP A 1 84 ? -5.089 1.076 -10.227 1.00 94.69 84 ASP A N 1
ATOM 635 C CA . ASP A 1 84 ? -6.479 1.092 -10.725 1.00 94.69 84 ASP A CA 1
ATOM 636 C C . ASP A 1 84 ? -7.151 -0.298 -10.690 1.00 94.69 84 ASP A C 1
ATOM 638 O O . ASP A 1 84 ? -8.383 -0.445 -10.587 1.00 94.69 84 ASP A O 1
ATOM 642 N N . ASN A 1 85 ? -6.339 -1.358 -10.734 1.00 94.62 85 ASN A N 1
ATOM 643 C CA . ASN A 1 85 ? -6.797 -2.739 -10.615 1.00 94.62 85 ASN A CA 1
ATOM 644 C C . ASN A 1 85 ? -6.985 -3.194 -9.161 1.00 94.62 85 ASN A C 1
ATOM 646 O O . ASN A 1 85 ? -7.522 -4.285 -8.931 1.00 94.62 85 ASN A O 1
ATOM 650 N N . PHE A 1 86 ? -6.651 -2.356 -8.174 1.00 94.31 86 PHE A N 1
ATOM 651 C CA . PHE A 1 86 ? -6.981 -2.625 -6.779 1.00 94.31 86 PHE A CA 1
ATOM 652 C C . PHE A 1 86 ? -8.497 -2.596 -6.562 1.00 94.31 86 PHE A C 1
ATOM 654 O O . PHE A 1 86 ? -9.259 -1.909 -7.256 1.00 94.31 86 PHE A O 1
ATOM 661 N N . LYS A 1 87 ? -8.963 -3.388 -5.598 1.00 88.62 87 LYS A N 1
ATOM 662 C CA . LYS A 1 87 ? -10.370 -3.483 -5.194 1.00 88.62 87 LYS A CA 1
ATOM 663 C C . LYS A 1 87 ? -10.466 -3.609 -3.677 1.00 88.62 87 LYS A C 1
ATOM 665 O O . LYS A 1 87 ? -9.531 -4.065 -3.027 1.00 88.62 87 LYS A O 1
ATOM 670 N N . GLY A 1 88 ? -11.614 -3.234 -3.117 1.00 83.81 88 GLY A N 1
ATOM 671 C CA . GLY A 1 88 ? -11.892 -3.384 -1.687 1.00 83.81 88 GLY A CA 1
ATOM 672 C C . GLY A 1 88 ? -10.809 -2.763 -0.799 1.00 83.81 88 GLY A C 1
ATOM 673 O O . GLY A 1 88 ? -10.428 -1.612 -0.993 1.00 83.81 88 GLY A O 1
ATOM 674 N N . ALA A 1 89 ? -10.306 -3.555 0.149 1.00 75.75 89 ALA A N 1
ATOM 675 C CA . ALA A 1 89 ? -9.353 -3.137 1.173 1.00 75.75 89 ALA A CA 1
ATOM 676 C C . ALA A 1 89 ? -8.050 -2.534 0.616 1.00 75.75 89 ALA A C 1
ATOM 678 O O . ALA A 1 89 ? -7.607 -1.500 1.112 1.00 75.75 89 ALA A O 1
ATOM 679 N N . ALA A 1 90 ? -7.464 -3.128 -0.428 1.00 83.12 90 ALA A N 1
ATOM 680 C CA . ALA A 1 90 ? -6.255 -2.585 -1.052 1.00 83.12 90 ALA A CA 1
ATOM 681 C C . ALA A 1 90 ? -6.476 -1.192 -1.663 1.00 83.12 90 ALA A C 1
ATOM 683 O O . ALA A 1 90 ? -5.624 -0.319 -1.526 1.00 83.12 90 ALA A O 1
ATOM 684 N N . MET A 1 91 ? -7.627 -0.970 -2.308 1.00 87.12 91 MET A N 1
ATOM 685 C CA . MET A 1 91 ? -7.959 0.325 -2.917 1.00 87.12 91 MET A CA 1
ATOM 686 C C . MET A 1 91 ? -8.182 1.400 -1.848 1.00 87.12 91 MET A C 1
ATOM 688 O O . MET A 1 91 ? -7.663 2.505 -1.959 1.00 87.12 91 MET A O 1
ATOM 692 N N . GLU A 1 92 ? -8.928 1.076 -0.790 1.00 81.31 92 GLU A N 1
ATOM 693 C CA . GLU A 1 92 ? -9.149 1.992 0.336 1.00 81.31 92 GLU A CA 1
ATOM 694 C C . GLU A 1 92 ? -7.831 2.395 1.007 1.00 81.31 92 GLU A C 1
ATOM 696 O O . GLU A 1 92 ? -7.599 3.580 1.246 1.00 81.31 92 GLU A O 1
ATOM 701 N N . TRP A 1 93 ? -6.947 1.425 1.266 1.00 83.56 93 TRP A N 1
ATOM 702 C CA . TRP A 1 93 ? -5.631 1.699 1.834 1.00 83.56 93 TRP A CA 1
ATOM 703 C C . TRP A 1 93 ? -4.778 2.567 0.904 1.00 83.56 93 TRP A C 1
ATOM 705 O O . TRP A 1 93 ? -4.189 3.540 1.369 1.00 83.56 93 TRP A O 1
ATOM 715 N N . TYR A 1 94 ? -4.747 2.273 -0.399 1.00 87.69 94 TYR A N 1
ATOM 716 C CA . TYR A 1 94 ? -3.957 3.051 -1.355 1.00 87.69 94 TYR A CA 1
ATOM 717 C C . TYR A 1 94 ? -4.440 4.506 -1.429 1.00 87.69 94 TYR A C 1
ATOM 719 O O . TYR A 1 94 ? -3.627 5.422 -1.341 1.00 87.69 94 TYR A O 1
ATOM 727 N N . ASN A 1 95 ? -5.759 4.721 -1.474 1.00 86.69 95 ASN A N 1
ATOM 728 C CA . ASN A 1 95 ? -6.365 6.056 -1.464 1.00 86.69 95 ASN A CA 1
ATOM 729 C C . ASN A 1 95 ? -6.086 6.832 -0.171 1.00 86.69 95 ASN A C 1
ATOM 731 O O . ASN A 1 95 ? -5.950 8.054 -0.200 1.00 86.69 95 ASN A O 1
ATOM 735 N N . TYR A 1 96 ? -6.035 6.142 0.971 1.00 81.31 96 TYR A N 1
ATOM 736 C CA . TYR A 1 96 ? -5.659 6.755 2.243 1.00 81.31 96 TYR A CA 1
ATOM 737 C C . TYR A 1 96 ? -4.182 7.157 2.243 1.00 81.31 96 TYR A C 1
ATOM 739 O O . TYR A 1 96 ? -3.858 8.301 2.559 1.00 81.31 96 TYR A O 1
ATOM 747 N N . GLN A 1 97 ? -3.291 6.245 1.840 1.00 82.56 97 GLN A N 1
ATOM 748 C CA . GLN A 1 97 ? -1.858 6.523 1.760 1.00 82.56 97 GLN A CA 1
ATOM 749 C C . GLN A 1 97 ? -1.569 7.675 0.801 1.00 82.56 97 GLN A C 1
ATOM 751 O O . GLN A 1 97 ? -0.809 8.565 1.159 1.00 82.56 97 GLN A O 1
ATOM 756 N N . SER A 1 98 ? -2.233 7.737 -0.358 1.00 84.75 98 SER A N 1
ATOM 757 C CA . SER A 1 98 ? -2.005 8.793 -1.351 1.00 84.75 98 SER A CA 1
ATOM 758 C C . SER A 1 98 ? -2.360 10.206 -0.876 1.00 84.75 98 SER A C 1
ATOM 760 O O . SER A 1 98 ? -1.982 11.178 -1.521 1.00 84.75 98 SER A O 1
ATOM 762 N N . GLN A 1 99 ? -3.106 10.339 0.224 1.00 84.62 99 GLN A N 1
ATOM 763 C CA . GLN A 1 99 ? -3.457 11.631 0.827 1.00 84.62 99 GLN A CA 1
ATOM 764 C C . GLN A 1 99 ? -2.466 12.069 1.916 1.00 84.62 99 GLN A C 1
ATOM 766 O O . GLN A 1 99 ? -2.569 13.183 2.430 1.00 84.62 99 GLN A O 1
ATOM 771 N N . MET A 1 100 ? -1.526 11.203 2.300 1.00 78.69 100 MET A N 1
ATOM 772 C CA . MET A 1 100 ? -0.570 11.482 3.364 1.00 78.69 100 MET A CA 1
ATOM 773 C C . MET A 1 100 ? 0.547 12.421 2.876 1.00 78.69 100 MET A C 1
ATOM 775 O O . MET A 1 100 ? 1.081 12.200 1.791 1.00 78.69 100 MET A O 1
ATOM 779 N N . PRO A 1 101 ? 0.984 13.418 3.670 1.00 78.00 101 PRO A N 1
ATOM 780 C CA . PRO A 1 101 ? 2.048 14.350 3.270 1.00 78.00 101 PRO A CA 1
ATOM 781 C C . PRO A 1 101 ? 3.382 13.683 2.906 1.00 78.00 101 PRO A C 1
ATOM 783 O O . PRO A 1 101 ? 4.138 14.204 2.093 1.00 78.00 101 PRO A O 1
ATOM 786 N N . GLN A 1 102 ? 3.680 12.539 3.523 1.00 79.88 102 GLN A N 1
ATOM 787 C CA . GLN A 1 102 ? 4.892 11.754 3.293 1.00 79.88 102 GLN A CA 1
ATOM 788 C C . GLN A 1 102 ? 4.785 10.782 2.110 1.00 79.88 102 GLN A C 1
ATOM 790 O O . GLN A 1 102 ? 5.747 10.069 1.823 1.00 79.88 102 GLN A O 1
ATOM 795 N N . PHE A 1 103 ? 3.623 10.692 1.460 1.00 83.31 103 PHE A N 1
ATOM 796 C CA . PHE A 1 103 ? 3.435 9.787 0.339 1.00 83.31 103 PHE A CA 1
ATOM 797 C C . PHE A 1 103 ? 4.202 10.287 -0.879 1.00 83.31 103 PHE A C 1
ATOM 799 O O . PHE A 1 103 ? 3.949 11.371 -1.404 1.00 83.31 103 PHE A O 1
ATOM 806 N N . VAL A 1 104 ? 5.128 9.458 -1.345 1.00 87.69 104 VAL A N 1
ATOM 807 C CA . VAL A 1 104 ? 5.811 9.658 -2.618 1.00 87.69 104 VAL A CA 1
ATOM 808 C C . VAL A 1 104 ? 5.158 8.733 -3.631 1.00 87.69 104 VAL A C 1
ATOM 810 O O . VAL A 1 104 ? 4.980 7.543 -3.374 1.00 87.69 104 VAL A O 1
ATOM 813 N N . GLU A 1 105 ? 4.770 9.286 -4.776 1.00 92.00 105 GLU A N 1
ATOM 814 C CA . GLU A 1 105 ? 4.091 8.511 -5.805 1.00 92.00 105 GLU A CA 1
ATOM 815 C C . GLU A 1 105 ? 5.040 7.454 -6.398 1.00 92.00 105 GLU A C 1
ATOM 817 O O . GLU A 1 105 ? 6.150 7.801 -6.821 1.00 92.00 105 GLU A O 1
ATOM 822 N N . PRO A 1 106 ? 4.630 6.174 -6.454 1.00 95.94 106 PRO A N 1
ATOM 823 C CA . PRO A 1 106 ? 5.468 5.127 -7.011 1.00 95.94 106 PRO A CA 1
ATOM 824 C C . PRO A 1 106 ? 5.811 5.379 -8.478 1.00 95.94 106 PRO A C 1
ATOM 826 O O . PRO A 1 106 ? 4.940 5.642 -9.306 1.00 95.94 106 PRO A O 1
ATOM 829 N N . ASN A 1 107 ? 7.091 5.249 -8.807 1.00 95.44 107 ASN A N 1
ATOM 830 C CA . ASN A 1 107 ? 7.624 5.455 -10.154 1.00 95.44 107 ASN A CA 1
ATOM 831 C C . ASN A 1 107 ? 8.239 4.187 -10.759 1.00 95.44 107 ASN A C 1
ATOM 833 O O . ASN A 1 107 ? 8.686 4.205 -11.901 1.00 95.44 107 ASN A O 1
ATOM 837 N N . CYS A 1 108 ? 8.232 3.079 -10.022 1.00 95.69 108 CYS A N 1
ATOM 838 C CA . CYS A 1 108 ? 8.652 1.775 -10.510 1.00 95.69 108 CYS A CA 1
ATOM 839 C C . CYS A 1 108 ? 7.862 0.660 -9.820 1.00 95.69 108 CYS A C 1
ATOM 841 O O . CYS A 1 108 ? 7.403 0.815 -8.684 1.00 95.69 108 CYS A O 1
ATOM 843 N N . TRP A 1 109 ? 7.686 -0.471 -10.508 1.00 96.44 109 TRP A N 1
ATOM 844 C CA . TRP A 1 109 ? 7.090 -1.650 -9.884 1.00 96.44 109 TRP A CA 1
ATOM 845 C C . TRP A 1 109 ? 8.053 -2.246 -8.853 1.00 96.44 109 TRP A C 1
ATOM 847 O O . TRP A 1 109 ? 7.683 -2.372 -7.687 1.00 96.44 109 TRP A O 1
ATOM 857 N N . ARG A 1 110 ? 9.295 -2.530 -9.265 1.00 95.31 110 ARG A N 1
ATOM 858 C CA . ARG A 1 110 ? 10.424 -2.925 -8.408 1.00 95.31 110 ARG A CA 1
ATOM 859 C C . ARG A 1 110 ? 11.596 -1.959 -8.570 1.00 95.31 110 ARG A C 1
ATOM 861 O O . ARG A 1 110 ? 11.734 -1.304 -9.605 1.00 95.31 110 ARG A O 1
ATOM 868 N N . LYS A 1 111 ? 12.462 -1.892 -7.558 1.00 92.44 111 LYS A N 1
ATOM 869 C CA . LYS A 1 111 ? 13.657 -1.038 -7.611 1.00 92.44 111 LYS A CA 1
ATOM 870 C C . LYS A 1 111 ? 14.709 -1.654 -8.522 1.00 92.44 111 LYS A C 1
ATOM 872 O O . LYS A 1 111 ? 14.833 -2.871 -8.609 1.00 92.44 111 LYS A O 1
ATOM 877 N N . HIS A 1 112 ? 15.549 -0.823 -9.112 1.00 88.00 112 HIS A N 1
ATOM 878 C CA . HIS A 1 112 ? 16.761 -1.212 -9.819 1.00 88.00 112 HIS A CA 1
ATOM 879 C C . HIS A 1 112 ? 17.663 -2.116 -8.970 1.00 88.00 112 HIS A C 1
ATOM 881 O O . HIS A 1 112 ? 18.270 -3.062 -9.469 1.00 88.00 112 HIS A O 1
ATOM 887 N N . GLY A 1 113 ? 17.716 -1.867 -7.657 1.00 85.88 113 GLY A N 1
ATOM 888 C CA . GLY A 1 113 ? 18.440 -2.705 -6.701 1.00 85.88 113 GLY A CA 1
ATOM 889 C C . GLY A 1 113 ? 18.024 -4.182 -6.707 1.00 85.88 113 GLY A C 1
ATOM 890 O O . GLY A 1 113 ? 18.856 -5.028 -6.371 1.00 85.88 113 GLY A O 1
ATOM 891 N N . ASP A 1 114 ? 16.794 -4.483 -7.137 1.00 87.81 114 ASP A N 1
ATOM 892 C CA . ASP A 1 114 ? 16.228 -5.833 -7.224 1.00 87.81 114 ASP A CA 1
ATOM 893 C C . ASP A 1 114 ? 16.577 -6.558 -8.536 1.00 87.81 114 ASP A C 1
ATOM 895 O O . ASP A 1 114 ? 16.230 -7.732 -8.695 1.00 87.81 114 ASP A O 1
ATOM 899 N N . LEU A 1 115 ? 17.259 -5.892 -9.478 1.00 84.88 115 LEU A N 1
ATOM 900 C CA . LEU A 1 115 ? 17.793 -6.548 -10.670 1.00 84.88 115 LEU A CA 1
ATOM 901 C C . LEU A 1 115 ? 18.764 -7.664 -10.284 1.00 84.88 115 LEU A C 1
ATOM 903 O O . LEU A 1 115 ? 19.477 -7.600 -9.274 1.00 84.88 115 LEU A O 1
ATOM 907 N N . THR A 1 116 ? 18.850 -8.674 -11.150 1.00 81.00 116 THR A N 1
ATOM 908 C CA . THR A 1 116 ? 19.837 -9.738 -10.984 1.00 81.00 116 THR A CA 1
ATOM 909 C C . THR A 1 116 ? 21.247 -9.136 -10.902 1.00 81.00 116 THR A C 1
ATOM 911 O O . THR A 1 116 ? 21.557 -8.169 -11.605 1.00 81.00 116 THR A O 1
ATOM 914 N N . PRO A 1 117 ? 22.145 -9.680 -10.058 1.00 76.81 117 PRO A N 1
ATOM 915 C CA . PRO A 1 117 ? 23.470 -9.095 -9.854 1.00 76.81 117 PRO A CA 1
ATOM 916 C C . PRO A 1 117 ? 24.291 -8.898 -11.137 1.00 76.81 117 PRO A C 1
ATOM 918 O O . PRO A 1 117 ? 25.121 -7.989 -11.183 1.00 76.81 117 PRO A O 1
ATOM 921 N N . SER A 1 118 ? 24.065 -9.728 -12.161 1.00 74.19 118 SER A N 1
ATOM 922 C CA . SER A 1 118 ? 24.677 -9.604 -13.488 1.00 74.19 118 SER A CA 1
ATOM 923 C C . SER A 1 118 ? 24.200 -8.359 -14.238 1.00 74.19 118 SER A C 1
ATOM 925 O O . SER A 1 118 ? 25.034 -7.624 -14.756 1.00 74.19 118 SER A O 1
ATOM 927 N N . LEU A 1 119 ? 22.892 -8.082 -14.244 1.00 72.88 119 LEU A N 1
ATOM 928 C CA . LEU A 1 119 ? 22.314 -6.896 -14.886 1.00 72.88 119 LEU A CA 1
ATOM 929 C C . LEU A 1 119 ? 22.573 -5.614 -14.086 1.00 72.88 119 LEU A C 1
ATOM 931 O O . LEU A 1 119 ? 22.761 -4.554 -14.671 1.00 72.88 119 LEU A O 1
ATOM 935 N N . ARG A 1 120 ? 22.626 -5.700 -12.752 1.00 75.94 120 ARG A N 1
ATOM 936 C CA . ARG A 1 120 ? 22.813 -4.539 -11.868 1.00 75.94 120 ARG A CA 1
ATOM 937 C C . ARG A 1 120 ? 24.232 -3.967 -11.909 1.00 75.94 120 ARG A C 1
ATOM 939 O O . ARG A 1 120 ? 24.410 -2.756 -11.936 1.00 75.94 120 ARG A O 1
ATOM 946 N N . LYS A 1 121 ? 25.263 -4.825 -11.898 1.00 64.81 121 LYS A N 1
ATOM 947 C CA . LYS A 1 121 ? 26.672 -4.375 -11.904 1.00 64.81 121 LYS A CA 1
ATOM 948 C C . LYS A 1 121 ? 27.053 -3.615 -13.175 1.00 64.81 121 LYS A C 1
ATOM 950 O O . LYS A 1 121 ? 27.966 -2.800 -13.120 1.00 64.81 121 LYS A O 1
ATOM 955 N N . GLY A 1 122 ? 26.382 -3.910 -14.286 1.00 64.12 122 GLY A N 1
ATOM 956 C CA . GLY A 1 122 ? 26.655 -3.302 -15.581 1.00 64.12 122 GLY A CA 1
ATOM 957 C C . GLY A 1 122 ? 25.844 -2.048 -15.886 1.00 64.12 122 GLY A C 1
ATOM 958 O O . GLY A 1 122 ? 26.095 -1.482 -16.934 1.00 64.12 122 GLY A O 1
ATOM 959 N N . ASN A 1 123 ? 24.894 -1.631 -15.031 1.00 71.50 123 ASN A N 1
ATOM 960 C CA . ASN A 1 123 ? 23.890 -0.615 -15.383 1.00 71.50 123 ASN A CA 1
ATOM 961 C C . ASN A 1 123 ? 23.533 0.344 -14.223 1.00 71.50 123 ASN A C 1
ATOM 963 O O . ASN A 1 123 ? 22.362 0.433 -13.864 1.00 71.50 123 ASN A O 1
ATOM 967 N N . PRO A 1 124 ? 24.485 1.053 -13.588 1.00 73.31 124 PRO A N 1
ATOM 968 C CA . PRO A 1 124 ? 24.171 1.923 -12.456 1.00 73.31 124 PRO A CA 1
ATOM 969 C C . PRO A 1 124 ? 23.172 3.030 -12.835 1.00 73.31 124 PRO A C 1
ATOM 971 O O . PRO A 1 124 ? 23.268 3.644 -13.901 1.00 73.31 124 PRO A O 1
ATOM 974 N N . LEU A 1 125 ? 22.231 3.312 -11.929 1.00 76.38 125 LEU A N 1
ATOM 975 C CA . LEU A 1 125 ? 21.342 4.468 -12.039 1.00 76.38 125 LEU A CA 1
ATOM 976 C C . LEU A 1 125 ? 22.106 5.793 -11.840 1.00 76.38 125 LEU A C 1
ATOM 978 O O . LEU A 1 125 ? 23.126 5.820 -11.144 1.00 76.38 125 LEU A O 1
ATOM 982 N N . PRO A 1 126 ? 21.592 6.912 -12.383 1.00 78.06 126 PRO A N 1
ATOM 983 C CA . PRO A 1 126 ? 22.099 8.245 -12.070 1.00 78.06 126 PRO A CA 1
ATOM 984 C C . PRO A 1 126 ? 22.134 8.519 -10.558 1.00 78.06 126 PRO A C 1
ATOM 986 O O . PRO A 1 126 ? 21.213 8.162 -9.826 1.00 78.06 126 PRO A O 1
ATOM 989 N N . LEU A 1 127 ? 23.172 9.231 -10.100 1.00 70.81 127 LEU A N 1
ATOM 990 C CA . LEU A 1 127 ? 23.476 9.495 -8.679 1.00 70.81 127 LEU A CA 1
ATOM 991 C C . LEU A 1 127 ? 22.354 10.176 -7.866 1.00 70.81 127 LEU A C 1
ATOM 993 O O . LEU A 1 127 ? 22.419 10.171 -6.642 1.00 70.81 127 LEU A O 1
ATOM 997 N N . ASN A 1 128 ? 21.331 10.730 -8.522 1.00 78.81 128 ASN A N 1
ATOM 998 C CA . ASN A 1 128 ? 20.213 11.437 -7.887 1.00 78.81 128 ASN A CA 1
ATOM 999 C C . ASN A 1 128 ? 18.842 10.830 -8.223 1.00 78.81 128 ASN A C 1
ATOM 1001 O O . ASN A 1 128 ? 17.811 11.467 -8.003 1.00 78.81 128 ASN A O 1
ATOM 1005 N N . THR A 1 129 ? 18.807 9.623 -8.787 1.00 83.00 129 THR A N 1
ATOM 1006 C CA . THR A 1 129 ? 17.542 8.958 -9.086 1.00 83.00 129 THR A CA 1
ATOM 1007 C C . THR A 1 129 ? 16.875 8.495 -7.795 1.00 83.00 129 THR A C 1
ATOM 1009 O O . THR A 1 129 ? 17.403 7.653 -7.073 1.00 83.00 129 THR A O 1
ATOM 1012 N N . VAL A 1 130 ? 15.690 9.039 -7.510 1.00 87.12 130 VAL A N 1
ATOM 1013 C CA . VAL A 1 130 ? 14.852 8.607 -6.387 1.00 87.12 130 VAL A CA 1
ATOM 1014 C C . VAL A 1 130 ? 13.863 7.561 -6.881 1.00 87.12 130 VAL A C 1
ATOM 1016 O O . VAL A 1 130 ? 12.961 7.858 -7.664 1.00 87.12 130 VAL A O 1
ATOM 1019 N N . GLU A 1 131 ? 14.019 6.333 -6.405 1.00 91.81 131 GLU A N 1
ATOM 1020 C CA . GLU A 1 131 ? 13.151 5.210 -6.750 1.00 91.81 131 GLU A CA 1
ATOM 1021 C C . GLU A 1 131 ? 12.084 5.003 -5.677 1.00 91.81 131 GLU A C 1
ATOM 1023 O O . GLU A 1 131 ? 12.393 4.818 -4.498 1.00 91.81 131 GLU A O 1
ATOM 1028 N N . THR A 1 132 ? 10.820 4.977 -6.088 1.00 92.19 132 THR A N 1
ATOM 1029 C CA . THR A 1 132 ? 9.694 4.642 -5.214 1.00 92.19 132 THR A CA 1
ATOM 1030 C C . THR A 1 132 ? 8.961 3.438 -5.790 1.00 92.19 132 THR A C 1
ATOM 1032 O O . THR A 1 132 ? 8.300 3.536 -6.824 1.00 92.19 132 THR A O 1
ATOM 1035 N N . SER A 1 133 ? 9.119 2.293 -5.124 1.00 95.31 133 SER A N 1
ATOM 1036 C CA . SER A 1 133 ? 8.613 0.990 -5.567 1.00 95.31 133 SER A CA 1
ATOM 1037 C C . SER A 1 133 ? 7.198 0.747 -5.056 1.00 95.31 133 SER A C 1
ATOM 1039 O O . SER A 1 133 ? 6.961 0.758 -3.844 1.00 95.31 133 SER A O 1
ATOM 1041 N N . LEU A 1 134 ? 6.259 0.491 -5.972 1.00 96.00 134 LEU A N 1
ATOM 1042 C CA . LEU A 1 134 ? 4.899 0.096 -5.601 1.00 96.00 134 LEU A CA 1
ATOM 1043 C C . LEU A 1 134 ? 4.905 -1.273 -4.909 1.00 96.00 134 LEU A C 1
ATOM 1045 O O . LEU A 1 134 ? 4.155 -1.475 -3.959 1.00 96.00 134 LEU A O 1
ATOM 1049 N N . TYR A 1 135 ? 5.770 -2.198 -5.332 1.00 94.62 135 TYR A N 1
ATOM 1050 C CA . TYR A 1 135 ? 5.868 -3.518 -4.715 1.00 94.62 135 TYR A CA 1
ATOM 1051 C C . TYR A 1 135 ? 6.321 -3.447 -3.252 1.00 94.62 135 TYR A C 1
ATOM 1053 O O . TYR A 1 135 ? 5.737 -4.111 -2.398 1.00 94.62 135 TYR A O 1
ATOM 1061 N N . ASP A 1 136 ? 7.315 -2.612 -2.939 1.00 91.00 136 ASP A N 1
ATOM 1062 C CA . ASP A 1 136 ? 7.775 -2.416 -1.558 1.00 91.00 136 ASP A CA 1
ATOM 1063 C C . ASP A 1 136 ? 6.705 -1.739 -0.700 1.00 91.00 136 ASP A C 1
ATOM 1065 O O . ASP A 1 136 ? 6.486 -2.130 0.445 1.00 91.00 136 ASP A O 1
ATOM 1069 N N . LEU A 1 137 ? 5.984 -0.769 -1.267 1.00 89.12 137 LEU A N 1
ATOM 1070 C CA . LEU A 1 137 ? 4.863 -0.128 -0.589 1.00 89.12 137 LEU A CA 1
ATOM 1071 C C . LEU A 1 137 ? 3.752 -1.148 -0.263 1.00 89.12 137 LEU A C 1
ATOM 1073 O O . LEU A 1 137 ? 3.203 -1.148 0.837 1.00 89.12 137 LEU A O 1
ATOM 1077 N N . LEU A 1 138 ? 3.450 -2.059 -1.193 1.00 89.44 138 LEU A N 1
ATOM 1078 C CA . LEU A 1 138 ? 2.484 -3.139 -0.977 1.00 89.44 138 LEU A CA 1
ATOM 1079 C C . LEU A 1 138 ? 2.984 -4.214 -0.011 1.00 89.44 138 LEU A C 1
ATOM 1081 O O . LEU A 1 138 ? 2.168 -4.816 0.682 1.00 89.44 138 LEU A O 1
ATOM 1085 N N . LYS A 1 139 ? 4.295 -4.462 0.064 1.00 85.44 139 LYS A N 1
ATOM 1086 C CA . LYS A 1 139 ? 4.872 -5.342 1.087 1.00 85.44 139 LYS A CA 1
ATOM 1087 C C . LYS A 1 139 ? 4.618 -4.800 2.484 1.00 85.44 139 LYS A C 1
ATOM 1089 O O . LYS A 1 139 ? 4.143 -5.564 3.312 1.00 85.44 139 LYS A O 1
ATOM 1094 N N . LEU A 1 140 ? 4.845 -3.502 2.705 1.00 75.75 140 LEU A N 1
ATOM 1095 C CA . LEU A 1 140 ? 4.530 -2.849 3.982 1.00 75.75 140 LEU A CA 1
ATOM 1096 C C . LEU A 1 140 ? 3.050 -3.035 4.345 1.00 75.75 140 LEU A C 1
ATOM 1098 O O . LEU A 1 140 ? 2.719 -3.330 5.483 1.00 75.75 140 LEU A O 1
ATOM 1102 N N . TYR A 1 141 ? 2.146 -2.943 3.368 1.00 71.12 141 TYR A N 1
ATOM 1103 C CA . TYR A 1 141 ? 0.730 -3.259 3.579 1.00 71.12 141 TYR A CA 1
ATOM 1104 C C . TYR A 1 141 ? 0.463 -4.737 3.905 1.00 71.12 141 TYR A C 1
ATOM 1106 O O . TYR A 1 141 ? -0.377 -5.042 4.751 1.00 71.12 141 TYR A O 1
ATOM 1114 N N . ALA A 1 142 ? 1.150 -5.648 3.215 1.00 65.38 142 ALA A N 1
ATOM 1115 C CA . ALA A 1 142 ? 0.999 -7.091 3.369 1.00 65.38 142 ALA A CA 1
ATOM 1116 C C . ALA A 1 142 ? 1.640 -7.633 4.659 1.00 65.38 142 ALA A C 1
ATOM 1118 O O . ALA A 1 142 ? 1.430 -8.804 4.993 1.00 65.38 142 ALA A O 1
ATOM 1119 N N . GLU A 1 143 ? 2.388 -6.808 5.398 1.00 64.94 143 GLU A N 1
ATOM 1120 C CA . GLU A 1 143 ? 2.836 -7.151 6.741 1.00 64.94 143 GLU A CA 1
ATOM 1121 C C . GLU A 1 143 ? 1.613 -7.417 7.642 1.00 64.94 143 GLU A C 1
ATOM 1123 O O . GLU A 1 143 ? 0.646 -6.643 7.634 1.00 64.94 143 GLU A O 1
ATOM 1128 N N . PRO A 1 144 ? 1.617 -8.511 8.432 1.00 55.12 144 PRO A N 1
ATOM 1129 C CA . PRO A 1 144 ? 0.470 -8.904 9.255 1.00 55.12 144 PRO A CA 1
ATOM 1130 C C . PRO A 1 144 ? -0.049 -7.781 10.162 1.00 55.12 144 PRO A C 1
ATOM 1132 O O . PRO A 1 144 ? -1.242 -7.702 10.448 1.00 55.12 144 PRO A O 1
ATOM 1135 N N . GLU A 1 145 ? 0.843 -6.901 10.607 1.00 54.88 145 GLU A N 1
ATOM 1136 C CA . GLU A 1 145 ? 0.556 -5.767 11.485 1.00 54.88 145 GLU A CA 1
ATOM 1137 C C . GLU A 1 145 ? -0.270 -4.679 10.767 1.00 54.88 145 GLU A C 1
ATOM 1139 O O . GLU A 1 145 ? -1.233 -4.150 11.333 1.00 54.88 145 GLU A O 1
ATOM 1144 N N . CYS A 1 146 ? -0.000 -4.420 9.484 1.00 50.91 146 CYS A N 1
ATOM 1145 C CA . CYS A 1 146 ? -0.717 -3.436 8.669 1.00 50.91 146 CYS A CA 1
ATOM 1146 C C . CYS A 1 146 ? -2.065 -3.947 8.132 1.00 50.91 146 CYS A C 1
ATOM 1148 O O . CYS A 1 146 ? -3.049 -3.200 8.145 1.00 50.91 146 CYS A O 1
ATOM 1150 N N . TYR A 1 147 ? -2.171 -5.223 7.743 1.00 52.59 147 TYR A N 1
ATOM 1151 C CA . TYR A 1 147 ? -3.462 -5.829 7.378 1.00 52.59 147 TYR A CA 1
ATOM 1152 C C . TYR A 1 147 ? -4.425 -5.870 8.581 1.00 52.59 147 TYR A C 1
ATOM 1154 O O . TYR A 1 147 ? -5.601 -5.504 8.472 1.00 52.59 147 TYR A O 1
ATOM 1162 N N . ASN A 1 148 ? -3.906 -6.216 9.768 1.00 61.84 148 ASN A N 1
ATOM 1163 C CA . ASN A 1 148 ? -4.665 -6.151 11.017 1.00 61.84 148 ASN A CA 1
ATOM 1164 C C . ASN A 1 148 ? -5.117 -4.725 11.348 1.00 61.84 148 ASN A C 1
ATOM 1166 O O . ASN A 1 148 ? -6.204 -4.558 11.897 1.00 61.84 148 ASN A O 1
ATOM 1170 N N . SER A 1 149 ? -4.327 -3.708 10.995 1.00 64.00 149 SER A N 1
ATOM 1171 C CA . SER A 1 149 ? -4.669 -2.300 11.219 1.00 64.00 149 SER A CA 1
ATOM 1172 C C . SER A 1 149 ? -5.905 -1.877 10.422 1.00 64.00 149 SER A C 1
ATOM 1174 O O . SER A 1 149 ? -6.825 -1.302 10.991 1.00 64.00 149 SER A O 1
ATOM 1176 N N . LEU A 1 150 ? -6.022 -2.225 9.137 1.00 68.12 150 LEU A N 1
ATOM 1177 C CA . LEU A 1 150 ? -7.211 -1.860 8.352 1.00 68.12 150 LEU A CA 1
ATOM 1178 C C . LEU A 1 150 ? -8.481 -2.565 8.857 1.00 68.12 150 LEU A C 1
ATOM 1180 O O . LEU A 1 150 ? -9.532 -1.937 9.010 1.00 68.12 150 LEU A O 1
ATOM 1184 N N . GLU A 1 151 ? -8.397 -3.865 9.154 1.00 69.75 151 GLU A N 1
ATOM 1185 C CA . GLU A 1 151 ? -9.512 -4.579 9.780 1.00 69.75 151 GLU A CA 1
ATOM 1186 C C . GLU A 1 151 ? -9.850 -4.020 11.164 1.00 69.75 151 GLU A C 1
ATOM 1188 O O . GLU A 1 151 ? -11.026 -3.959 11.530 1.00 69.75 151 GLU A O 1
ATOM 1193 N N . ALA A 1 152 ? -8.841 -3.622 11.939 1.00 73.50 152 ALA A N 1
ATOM 1194 C CA . ALA A 1 152 ? -9.035 -3.010 13.241 1.00 73.50 152 ALA A CA 1
ATOM 1195 C C . ALA A 1 152 ? -9.719 -1.646 13.119 1.00 73.50 152 ALA A C 1
ATOM 1197 O O . ALA A 1 152 ? -10.618 -1.372 13.910 1.00 73.50 152 ALA A O 1
ATOM 1198 N N . LEU A 1 153 ? -9.377 -0.842 12.107 1.00 78.81 153 LEU A N 1
ATOM 1199 C CA . LEU A 1 153 ? -10.023 0.441 11.834 1.00 78.81 153 LEU A CA 1
ATOM 1200 C C . LEU A 1 153 ? -11.497 0.238 11.487 1.00 78.81 153 LEU A C 1
ATOM 1202 O O . LEU A 1 153 ? -12.362 0.809 12.143 1.00 78.81 153 LEU A O 1
ATOM 1206 N N . LYS A 1 154 ? -11.798 -0.658 10.538 1.00 78.94 154 LYS A N 1
ATOM 1207 C CA . LYS A 1 154 ? -13.184 -0.992 10.167 1.00 78.94 154 LYS A CA 1
ATOM 1208 C C . LYS A 1 154 ? -13.983 -1.514 11.356 1.00 78.94 154 LYS A C 1
ATOM 1210 O O . LYS A 1 154 ? -15.130 -1.120 11.565 1.00 78.94 154 LYS A O 1
ATOM 1215 N N . LYS A 1 155 ? -13.381 -2.395 12.163 1.00 80.25 155 LYS A N 1
ATOM 1216 C CA . LYS A 1 155 ? -14.005 -2.907 13.390 1.00 80.25 155 LYS A CA 1
ATOM 1217 C C . LYS A 1 155 ? -14.256 -1.777 14.384 1.00 80.25 155 LYS A C 1
ATOM 1219 O O . LYS A 1 155 ? -15.341 -1.753 14.955 1.00 80.25 155 LYS A O 1
ATOM 1224 N N . LEU A 1 156 ? -13.313 -0.851 14.557 1.00 84.62 156 LEU A N 1
ATOM 1225 C CA . LEU A 1 156 ? -13.436 0.300 15.451 1.00 84.62 156 LEU A CA 1
ATOM 1226 C C . LEU A 1 156 ? -14.553 1.249 14.998 1.00 84.62 156 LEU A C 1
ATOM 1228 O O . LEU A 1 156 ? -15.403 1.601 15.807 1.00 84.62 156 LEU A O 1
ATOM 1232 N N . GLU A 1 157 ? -14.616 1.587 13.711 1.00 82.56 157 GLU A N 1
ATOM 1233 C CA . GLU A 1 157 ? -15.674 2.428 13.131 1.00 82.56 157 GLU A CA 1
ATOM 1234 C C . GLU A 1 157 ? -17.053 1.763 13.197 1.00 82.56 157 GLU A C 1
ATOM 1236 O O . GLU A 1 157 ? -18.061 2.427 13.420 1.00 82.56 157 GLU A O 1
ATOM 1241 N N . SER A 1 158 ? -17.117 0.436 13.068 1.00 82.50 158 SER A N 1
ATOM 1242 C CA . SER A 1 158 ? -18.365 -0.316 13.238 1.00 82.50 158 SER A CA 1
ATOM 1243 C C . SER A 1 158 ? -18.791 -0.473 14.703 1.00 82.50 158 SER A C 1
ATOM 1245 O O . SER A 1 158 ? -19.926 -0.872 14.975 1.00 82.50 158 SER A O 1
ATOM 1247 N N . LEU A 1 159 ? -17.914 -0.158 15.664 1.00 86.56 159 LEU A N 1
ATOM 1248 C CA . LEU A 1 159 ? -18.119 -0.421 17.085 1.00 86.56 159 LEU A CA 1
ATOM 1249 C C . LEU A 1 159 ? -19.051 0.623 17.716 1.00 86.56 159 LEU A C 1
ATOM 1251 O O . LEU A 1 159 ? -18.622 1.485 18.472 1.00 86.56 159 LEU A O 1
ATOM 1255 N N . HIS A 1 160 ? -20.347 0.516 17.443 1.00 84.38 160 HIS A N 1
ATOM 1256 C CA . HIS A 1 160 ? -21.361 1.372 18.056 1.00 84.38 160 HIS A CA 1
ATOM 1257 C C . HIS A 1 160 ? -21.827 0.741 19.367 1.00 84.38 160 HIS A C 1
ATOM 1259 O O . HIS A 1 160 ? -22.467 -0.316 19.372 1.00 84.38 160 HIS A O 1
ATOM 1265 N N . TRP A 1 161 ? -21.486 1.359 20.495 1.00 90.69 161 TRP A N 1
ATOM 1266 C CA . TRP A 1 161 ? -21.860 0.851 21.811 1.00 90.69 161 TRP A CA 1
ATOM 1267 C C . TRP A 1 161 ? -22.978 1.673 22.436 1.00 90.69 161 TRP A C 1
ATOM 1269 O O . TRP A 1 161 ? -22.897 2.891 22.508 1.00 90.69 161 TRP A O 1
ATOM 1279 N N . ASP A 1 162 ? -24.010 1.000 22.944 1.00 89.94 162 ASP A N 1
ATOM 1280 C CA . ASP A 1 162 ? -25.050 1.637 23.751 1.00 89.94 162 ASP A CA 1
ATOM 1281 C C . ASP A 1 162 ? -25.281 0.846 25.051 1.00 89.94 162 ASP A C 1
ATOM 1283 O O . ASP A 1 162 ? -25.893 -0.229 25.013 1.00 89.94 162 ASP A O 1
ATOM 1287 N N . PRO A 1 163 ? -24.840 1.367 26.213 1.00 89.50 163 PRO A N 1
ATOM 1288 C CA . PRO A 1 163 ? -24.916 0.673 27.499 1.00 89.50 163 PRO A CA 1
ATOM 1289 C C . PRO A 1 163 ? -26.336 0.509 28.059 1.00 89.50 163 PRO A C 1
ATOM 1291 O O . PRO A 1 163 ? -26.494 -0.103 29.124 1.00 89.50 163 PRO A O 1
ATOM 1294 N N . LEU A 1 164 ? -27.356 1.072 27.401 1.00 87.69 164 LEU A N 1
ATOM 1295 C CA . LEU A 1 164 ? -28.764 0.909 27.771 1.00 87.69 164 LEU A CA 1
ATOM 1296 C C . LEU A 1 164 ? -29.434 -0.267 27.046 1.00 87.69 164 LEU A C 1
ATOM 1298 O O . LEU A 1 164 ? -30.514 -0.703 27.446 1.00 87.69 164 LEU A O 1
ATOM 1302 N N . THR A 1 165 ? -28.799 -0.830 26.015 1.00 86.94 165 THR A N 1
ATOM 1303 C CA . THR A 1 165 ? -29.348 -1.983 25.291 1.00 86.94 165 THR A CA 1
ATOM 1304 C C . THR A 1 165 ? -29.143 -3.288 26.068 1.00 86.94 165 THR A C 1
ATOM 1306 O O . THR A 1 165 ? -28.087 -3.537 26.650 1.00 86.94 165 THR A O 1
ATOM 1309 N N . LYS A 1 166 ? -30.144 -4.184 26.048 1.00 78.12 166 LYS A N 1
ATOM 1310 C CA . LYS A 1 166 ? -30.123 -5.453 26.814 1.00 78.12 166 LYS A CA 1
ATOM 1311 C C . LYS A 1 166 ? -28.969 -6.400 26.450 1.00 78.12 166 LYS A C 1
ATOM 1313 O O . LYS A 1 166 ? -28.644 -7.279 27.239 1.00 78.12 166 LYS A O 1
ATOM 1318 N N . LYS A 1 167 ? -28.385 -6.254 25.256 1.00 82.25 167 LYS A N 1
ATOM 1319 C CA . LYS A 1 167 ? -27.295 -7.103 24.741 1.00 82.25 167 LYS A CA 1
ATOM 1320 C C . LYS A 1 167 ? -25.932 -6.404 24.742 1.00 82.25 167 LYS A C 1
ATOM 1322 O O . LYS A 1 167 ? -24.972 -6.967 24.216 1.00 82.25 167 LYS A O 1
ATOM 1327 N N . ALA A 1 168 ? -25.830 -5.191 25.286 1.00 84.00 168 ALA A N 1
ATOM 1328 C CA . ALA A 1 168 ? -24.563 -4.482 25.283 1.00 84.00 168 ALA A CA 1
ATOM 1329 C C . ALA A 1 168 ? -23.519 -5.174 26.168 1.00 84.00 168 ALA A C 1
ATOM 1331 O O . ALA A 1 168 ? -23.836 -5.616 27.276 1.00 84.00 168 ALA A O 1
ATOM 1332 N N . PRO A 1 169 ? -22.252 -5.226 25.720 1.00 85.50 169 PRO A N 1
ATOM 1333 C CA . PRO A 1 169 ? -21.153 -5.599 26.595 1.00 85.50 169 PRO A CA 1
ATOM 1334 C C . PRO A 1 169 ? -21.036 -4.602 27.757 1.00 85.50 169 PRO A C 1
ATOM 1336 O O . PRO A 1 169 ? -21.421 -3.433 27.640 1.00 85.50 169 PRO A O 1
ATOM 1339 N N . SER A 1 170 ? -20.464 -5.060 28.874 1.00 90.62 170 SER A N 1
ATOM 1340 C CA . SER A 1 170 ? -20.123 -4.190 30.003 1.00 90.62 170 SER A CA 1
ATOM 1341 C C . SER A 1 170 ? -19.174 -3.066 29.570 1.00 90.62 170 SER A C 1
ATOM 1343 O O . SER A 1 170 ? -18.443 -3.202 28.588 1.00 90.62 170 SER A O 1
ATOM 1345 N N . LEU A 1 171 ? -19.128 -1.973 30.340 1.00 90.38 171 LEU A N 1
ATOM 1346 C CA . LEU A 1 171 ? -18.190 -0.869 30.096 1.00 90.38 171 LEU A CA 1
ATOM 1347 C C . LEU A 1 171 ? -16.735 -1.361 30.028 1.00 90.38 171 LEU A C 1
ATOM 1349 O O . LEU A 1 171 ? -16.003 -0.977 29.124 1.00 90.38 171 LEU A O 1
ATOM 1353 N N . SER A 1 172 ? -16.326 -2.243 30.947 1.00 86.50 172 SER A N 1
ATOM 1354 C CA . SER A 1 172 ? -14.984 -2.837 30.929 1.00 86.50 172 SER A CA 1
ATOM 1355 C C . SER A 1 172 ? -14.735 -3.669 29.670 1.00 86.50 172 SER A C 1
ATOM 1357 O O . SER A 1 172 ? -13.668 -3.568 29.072 1.00 86.50 172 SER A O 1
ATOM 1359 N N . GLY A 1 173 ? -15.730 -4.446 29.230 1.00 81.69 173 GLY A N 1
ATOM 1360 C CA . GLY A 1 173 ? -15.644 -5.248 28.013 1.00 81.69 173 GLY A CA 1
ATOM 1361 C C . GLY A 1 173 ? -15.588 -4.404 26.739 1.00 81.69 173 GLY A C 1
ATOM 1362 O O . GLY A 1 173 ? -14.852 -4.747 25.817 1.00 81.69 173 GLY A O 1
ATOM 1363 N N . HIS A 1 174 ? -16.330 -3.297 26.676 1.00 90.44 174 HI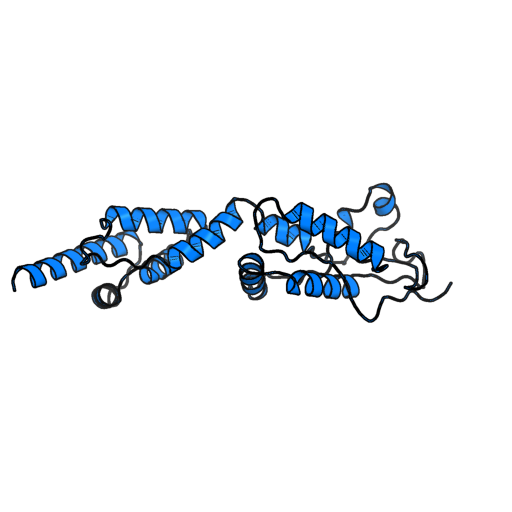S A N 1
ATOM 1364 C CA . HIS A 1 174 ? -16.257 -2.360 25.556 1.00 90.44 174 HIS A CA 1
ATOM 1365 C C . HIS A 1 174 ? -14.908 -1.630 25.524 1.00 90.44 174 HIS A C 1
ATOM 1367 O O . HIS A 1 174 ? -14.237 -1.658 24.495 1.00 90.44 174 HIS A O 1
ATOM 1373 N N . ARG A 1 175 ? -14.463 -1.084 26.664 1.00 91.38 175 ARG A N 1
ATOM 1374 C CA . ARG A 1 175 ? -13.154 -0.431 26.809 1.00 91.38 175 ARG A CA 1
ATOM 1375 C C . ARG A 1 175 ? -12.007 -1.329 26.342 1.00 91.38 175 ARG A C 1
ATOM 1377 O O . ARG A 1 175 ? -11.217 -0.907 25.509 1.00 91.38 175 ARG A O 1
ATOM 1384 N N . ALA A 1 176 ? -11.960 -2.581 26.802 1.00 81.69 176 ALA A N 1
ATOM 1385 C CA . ALA A 1 176 ? -10.912 -3.523 26.405 1.00 81.69 176 ALA A CA 1
ATOM 1386 C C . ALA A 1 176 ? -10.901 -3.805 24.889 1.00 81.69 176 ALA A C 1
ATOM 1388 O O . ALA A 1 176 ? -9.841 -4.013 24.301 1.00 81.69 176 ALA A O 1
ATOM 1389 N N . ARG A 1 177 ? -12.073 -3.803 24.233 1.00 82.06 177 ARG A N 1
ATOM 1390 C CA . ARG A 1 177 ? -12.168 -3.955 22.771 1.00 82.06 177 ARG A CA 1
ATOM 1391 C C . ARG A 1 177 ? -11.621 -2.730 22.043 1.00 82.06 177 ARG A C 1
ATOM 1393 O O . ARG A 1 177 ? -10.871 -2.910 21.091 1.00 82.06 177 ARG A O 1
ATOM 1400 N N . VAL A 1 178 ? -11.964 -1.525 22.497 1.00 86.94 178 VAL A N 1
ATOM 1401 C CA . VAL A 1 178 ? -11.438 -0.268 21.938 1.00 86.94 178 VAL A CA 1
ATOM 1402 C C . VAL A 1 178 ? -9.920 -0.201 22.112 1.00 86.94 178 VAL A C 1
ATOM 1404 O O . VAL A 1 178 ? -9.210 -0.035 21.127 1.00 86.94 178 VAL A O 1
ATOM 1407 N N . GLU A 1 179 ? -9.408 -0.433 23.325 1.00 85.12 179 GLU A N 1
ATOM 1408 C CA . GLU A 1 179 ? -7.966 -0.425 23.614 1.00 85.12 179 GLU A CA 1
ATOM 1409 C C . GLU A 1 179 ? -7.205 -1.436 22.748 1.00 85.12 179 GLU A C 1
ATOM 1411 O O . GLU A 1 179 ? -6.174 -1.098 22.170 1.00 85.12 179 GLU A O 1
ATOM 1416 N N . LYS A 1 180 ? -7.737 -2.655 22.589 1.00 77.31 180 LYS A N 1
ATOM 1417 C CA . LYS A 1 180 ? -7.140 -3.668 21.711 1.00 77.31 180 LYS A CA 1
ATOM 1418 C C . LYS A 1 180 ? -7.045 -3.188 20.260 1.00 77.31 180 LYS A C 1
ATOM 1420 O O . LYS A 1 180 ? -6.011 -3.389 19.633 1.00 77.31 180 LYS A O 1
ATOM 1425 N N . LEU A 1 181 ? -8.105 -2.582 19.723 1.00 83.25 181 LEU A N 1
ATOM 1426 C CA . LEU A 1 181 ? -8.134 -2.094 18.341 1.00 83.25 181 LEU A CA 1
ATOM 1427 C C . LEU A 1 181 ? -7.188 -0.902 18.144 1.00 83.25 181 LEU A C 1
ATOM 1429 O O . LEU A 1 181 ? -6.439 -0.889 17.176 1.00 83.25 181 LEU A O 1
ATOM 1433 N N . LEU A 1 182 ? -7.156 0.046 19.085 1.00 83.38 182 LEU A N 1
ATOM 1434 C CA . LEU A 1 182 ? -6.239 1.191 19.044 1.00 83.38 182 LEU A CA 1
ATOM 1435 C C . LEU A 1 182 ? -4.767 0.766 19.116 1.00 83.38 182 LEU A C 1
ATOM 1437 O O . LEU A 1 182 ? -3.935 1.341 18.419 1.00 83.38 182 LEU A O 1
ATOM 1441 N N . ASN A 1 183 ? -4.452 -0.259 19.914 1.00 77.88 183 ASN A N 1
ATOM 1442 C CA . ASN A 1 183 ? -3.096 -0.804 19.996 1.00 77.88 183 ASN A CA 1
ATOM 1443 C C . ASN A 1 183 ? -2.679 -1.500 18.692 1.00 77.88 183 ASN A C 1
ATOM 1445 O O . ASN A 1 183 ? -1.543 -1.337 18.266 1.00 77.88 183 ASN A O 1
ATOM 1449 N N . ILE A 1 184 ? -3.590 -2.237 18.040 1.00 71.62 184 ILE A N 1
ATOM 1450 C CA . ILE A 1 184 ? -3.330 -2.844 16.721 1.00 71.62 184 ILE A CA 1
ATOM 1451 C C . ILE A 1 184 ? -3.079 -1.761 15.664 1.00 71.62 184 ILE A C 1
ATOM 1453 O O . ILE A 1 184 ? -2.205 -1.927 14.828 1.00 71.62 184 ILE A O 1
ATOM 1457 N N . LEU A 1 185 ? -3.818 -0.651 15.730 1.00 73.62 185 LEU A N 1
ATOM 1458 C CA . LEU A 1 185 ? -3.680 0.492 14.824 1.00 73.62 185 LEU A CA 1
ATOM 1459 C C . LEU A 1 185 ? -2.410 1.329 15.053 1.00 73.62 185 LEU A C 1
ATOM 1461 O O . LEU A 1 185 ? -2.144 2.242 14.276 1.00 73.62 185 LEU A O 1
ATOM 1465 N N . GLY A 1 186 ? -1.661 1.078 16.130 1.00 66.44 186 GLY A N 1
ATOM 1466 C CA . GLY A 1 186 ? -0.466 1.853 16.465 1.00 66.44 186 GLY A CA 1
ATOM 1467 C C . GLY A 1 186 ? -0.745 3.291 16.921 1.00 66.44 186 GLY A C 1
ATOM 1468 O O . GLY A 1 186 ? 0.160 4.123 16.891 1.00 66.44 186 GLY A O 1
ATOM 1469 N N . TYR A 1 187 ? -1.971 3.610 17.358 1.00 73.31 187 TYR A N 1
ATOM 1470 C CA . TYR A 1 187 ? -2.259 4.908 17.975 1.00 73.31 187 TYR A CA 1
ATOM 1471 C C . TYR A 1 187 ? -1.783 4.895 19.428 1.00 73.31 187 TYR A C 1
ATOM 1473 O O . TYR A 1 187 ? -2.400 4.251 20.282 1.00 73.31 187 TYR A O 1
ATOM 1481 N N . TYR A 1 188 ? -0.697 5.620 19.705 1.00 72.00 188 TYR A N 1
ATOM 1482 C CA . TYR A 1 188 ? -0.105 5.759 21.043 1.00 72.00 188 TYR A CA 1
ATOM 1483 C C . TYR A 1 188 ? -0.263 7.163 21.631 1.00 72.00 188 TYR A C 1
ATOM 1485 O O . TYR A 1 188 ? -0.057 7.348 22.829 1.00 72.00 188 TYR A O 1
ATOM 1493 N N . ASP A 1 189 ? -0.637 8.152 20.819 1.00 79.31 189 ASP A N 1
ATOM 1494 C CA . ASP A 1 189 ? -0.863 9.505 21.303 1.00 79.31 189 ASP A CA 1
ATOM 1495 C C . ASP A 1 189 ? -2.249 9.639 21.952 1.00 79.31 189 ASP A C 1
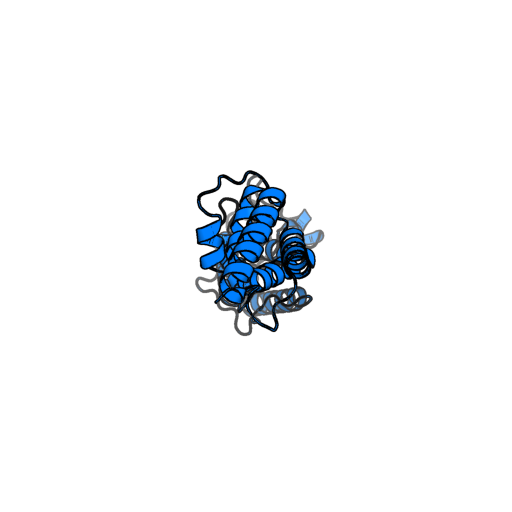ATOM 1497 O O . ASP A 1 189 ? -3.272 9.187 21.430 1.00 79.31 189 ASP A O 1
ATOM 1501 N N . THR A 1 190 ? -2.285 10.285 23.116 1.00 81.19 190 THR A N 1
ATOM 1502 C CA . THR A 1 190 ? -3.496 10.416 23.934 1.00 81.19 190 THR A CA 1
ATOM 1503 C C . THR A 1 190 ? -4.638 11.109 23.185 1.00 81.19 190 THR A C 1
ATOM 1505 O O . THR A 1 190 ? -5.795 10.719 23.326 1.00 81.19 190 THR A O 1
ATOM 1508 N N . PHE A 1 191 ? -4.339 12.123 22.369 1.00 81.19 191 PHE A N 1
ATOM 1509 C CA . PHE A 1 191 ? -5.362 12.915 21.683 1.00 81.19 191 PHE A CA 1
ATOM 1510 C C . PHE A 1 191 ? -6.100 12.115 20.603 1.00 81.19 191 PHE A C 1
ATOM 1512 O O . PHE A 1 191 ? -7.333 12.094 20.601 1.00 81.19 191 PHE A O 1
ATOM 1519 N N . SER A 1 192 ? -5.380 11.408 19.729 1.00 80.56 192 SER A N 1
ATOM 1520 C CA . SER A 1 192 ? -5.994 10.582 18.681 1.00 80.56 192 SER A CA 1
ATOM 1521 C C . SER A 1 192 ? -6.783 9.426 19.280 1.00 80.56 192 SER A C 1
ATOM 1523 O O . SER A 1 192 ? -7.887 9.121 18.825 1.00 80.56 192 SER A O 1
ATOM 1525 N N . ARG A 1 193 ? -6.269 8.817 20.353 1.00 86.62 193 ARG A N 1
ATOM 1526 C CA . ARG A 1 193 ? -6.963 7.736 21.062 1.00 86.62 193 ARG A CA 1
ATOM 1527 C C . ARG A 1 193 ? -8.273 8.203 21.698 1.00 86.62 193 ARG A C 1
ATOM 1529 O O . ARG A 1 193 ? -9.280 7.502 21.581 1.00 86.62 193 ARG A O 1
ATOM 1536 N N . ILE A 1 194 ? -8.307 9.396 22.301 1.00 88.62 194 ILE A N 1
ATOM 1537 C CA . ILE A 1 194 ? -9.547 10.006 22.816 1.00 88.62 194 ILE A CA 1
ATOM 1538 C C . ILE A 1 194 ? -10.532 10.273 21.671 1.00 88.62 194 ILE A C 1
ATOM 1540 O O . ILE A 1 194 ? -11.686 9.850 21.750 1.00 88.62 194 ILE A O 1
ATOM 1544 N N . ALA A 1 195 ? -10.080 10.913 20.588 1.00 85.94 195 ALA A N 1
ATOM 1545 C CA . ALA A 1 195 ? -10.935 11.245 19.448 1.00 85.94 195 ALA A CA 1
ATOM 1546 C C . ALA A 1 195 ? -11.576 9.997 18.816 1.00 85.94 195 ALA A C 1
ATOM 1548 O O . ALA A 1 195 ? -12.766 9.988 18.502 1.00 85.94 195 ALA A O 1
ATOM 1549 N N . LEU A 1 196 ? -10.806 8.917 18.668 1.00 87.06 196 LEU A N 1
ATOM 1550 C CA . LEU A 1 196 ? -11.302 7.643 18.151 1.00 87.06 196 LEU A CA 1
ATOM 1551 C C . LEU A 1 196 ? -12.221 6.923 19.142 1.00 87.06 196 LEU A C 1
ATOM 1553 O O . LEU A 1 196 ? -13.210 6.329 18.722 1.00 87.06 196 LEU A O 1
ATOM 1557 N N . THR A 1 197 ? -11.950 7.022 20.444 1.00 89.88 197 THR A N 1
ATOM 1558 C CA . THR A 1 197 ? -12.846 6.499 21.487 1.00 89.88 197 THR A CA 1
ATOM 1559 C C . THR A 1 197 ? -14.214 7.176 21.424 1.00 89.88 197 THR A C 1
ATOM 1561 O O . THR A 1 197 ? -15.235 6.505 21.523 1.00 89.88 197 THR A O 1
ATOM 1564 N N . TYR A 1 198 ? -14.276 8.489 21.196 1.00 89.75 198 TYR A N 1
ATOM 1565 C CA . TYR A 1 198 ? -15.554 9.199 21.076 1.00 89.75 198 TYR A CA 1
ATOM 1566 C C . TYR A 1 198 ? -16.414 8.702 19.917 1.00 89.75 198 TYR A C 1
ATOM 1568 O O . TYR A 1 198 ? -17.633 8.632 20.060 1.00 89.75 198 TYR A O 1
ATOM 1576 N N . LYS A 1 199 ? -15.804 8.269 18.809 1.00 88.44 199 LYS A N 1
ATOM 1577 C CA . LYS A 1 199 ? -16.547 7.696 17.677 1.00 88.44 199 LYS A CA 1
ATOM 1578 C C . LYS A 1 199 ? -17.288 6.400 18.026 1.00 88.44 199 LYS A C 1
ATOM 1580 O O . LYS A 1 199 ? -18.232 6.054 17.327 1.00 88.44 199 LYS A O 1
ATOM 1585 N N . THR A 1 200 ? -16.889 5.689 19.084 1.00 90.56 200 THR A N 1
ATOM 1586 C CA . THR A 1 200 ? -17.532 4.428 19.496 1.00 90.56 200 THR A CA 1
ATOM 1587 C C . THR A 1 200 ? -18.659 4.632 20.513 1.00 90.56 200 THR A C 1
ATOM 1589 O O . THR A 1 200 ? -19.343 3.672 20.884 1.00 90.56 200 THR A O 1
ATOM 1592 N N . LEU A 1 201 ? -18.852 5.867 20.992 1.00 91.56 201 LEU A N 1
ATOM 1593 C CA . LEU A 1 201 ? -19.838 6.229 22.008 1.00 91.56 201 LEU A CA 1
ATOM 1594 C C . LEU A 1 201 ? -21.132 6.771 21.372 1.00 91.56 201 LEU A C 1
ATOM 1596 O O . LEU A 1 201 ? -21.099 7.398 20.316 1.00 91.56 201 LEU A O 1
ATOM 1600 N N . PRO A 1 202 ? -22.292 6.586 22.023 1.00 91.56 202 PRO A N 1
ATOM 1601 C CA . PRO A 1 202 ? -23.553 7.122 21.538 1.00 91.56 202 PRO A CA 1
ATOM 1602 C C . PRO A 1 202 ? -23.645 8.630 21.815 1.00 91.56 202 PRO A C 1
ATOM 1604 O O . PRO A 1 202 ? -23.153 9.117 22.835 1.00 91.56 202 PRO A O 1
ATOM 1607 N N . ASN A 1 203 ? -24.367 9.367 20.964 1.00 90.12 203 ASN A N 1
ATOM 1608 C CA . ASN A 1 203 ? -24.475 10.834 21.039 1.00 90.12 203 ASN A CA 1
ATOM 1609 C C . ASN A 1 203 ? -24.883 11.363 22.420 1.00 90.12 203 ASN A C 1
ATOM 1611 O O . ASN A 1 203 ? -24.381 12.388 22.867 1.00 90.12 203 ASN A O 1
ATOM 1615 N N . TRP A 1 204 ? -25.770 10.665 23.133 1.00 90.69 204 TRP A N 1
ATOM 1616 C CA . TRP A 1 204 ? -26.203 11.107 24.460 1.00 90.69 204 TRP A CA 1
ATOM 1617 C C . TRP A 1 204 ? -25.078 11.051 25.504 1.00 90.69 204 TRP A C 1
ATOM 1619 O O . TRP A 1 204 ? -25.080 11.860 26.430 1.00 90.69 204 TRP A O 1
ATOM 1629 N N . LEU A 1 205 ? -24.130 10.114 25.367 1.00 91.25 205 LEU A N 1
ATOM 1630 C CA . LEU A 1 205 ? -22.942 10.056 26.219 1.00 91.25 205 LEU A CA 1
ATOM 1631 C C . LEU A 1 205 ? -21.969 11.161 25.850 1.00 91.25 205 LEU A C 1
ATOM 1633 O O . LEU A 1 205 ? -21.453 11.808 26.753 1.00 91.25 205 LEU A O 1
ATOM 1637 N N . LEU A 1 206 ? -21.779 11.405 24.550 1.00 89.69 206 LEU A N 1
ATOM 1638 C CA . LEU A 1 206 ? -20.954 12.509 24.068 1.00 89.69 206 LEU A CA 1
ATOM 1639 C C . LEU A 1 206 ? -21.461 13.837 24.631 1.00 89.69 206 LEU A C 1
ATOM 1641 O O . LEU A 1 206 ? -20.714 14.505 25.326 1.00 89.69 206 LEU A O 1
ATOM 1645 N N . HIS A 1 207 ? -22.750 14.155 24.495 1.00 88.31 207 HIS A N 1
ATOM 1646 C CA . HIS A 1 207 ? -23.324 15.374 25.081 1.00 88.31 207 HIS A CA 1
ATOM 1647 C C . HIS A 1 207 ? -23.145 15.478 26.604 1.00 88.31 207 HIS A C 1
ATOM 1649 O O . HIS A 1 207 ? -23.012 16.578 27.138 1.00 88.31 207 HIS A O 1
ATOM 1655 N N . ALA A 1 208 ? -23.129 14.348 27.314 1.00 85.88 208 ALA A N 1
ATOM 1656 C CA . ALA A 1 208 ? -22.926 14.332 28.758 1.00 85.88 208 ALA A CA 1
ATOM 1657 C C . ALA A 1 208 ? -21.470 14.604 29.176 1.00 85.88 208 ALA A C 1
ATOM 1659 O O . ALA A 1 208 ? -21.255 14.956 30.332 1.00 85.88 208 ALA A O 1
ATOM 1660 N N . ILE A 1 209 ? -20.489 14.443 28.279 1.00 87.19 209 ILE A N 1
ATOM 1661 C CA . ILE A 1 209 ? -19.054 14.575 28.597 1.00 87.19 209 ILE A CA 1
ATOM 1662 C C . ILE A 1 209 ? -18.312 15.618 27.743 1.00 87.19 209 ILE A C 1
ATOM 1664 O O . ILE A 1 209 ? -17.205 15.993 28.101 1.00 87.19 209 ILE A O 1
ATOM 1668 N N . ASP A 1 210 ? -18.910 16.107 26.654 1.00 78.62 210 ASP A N 1
ATOM 1669 C CA . ASP A 1 210 ? -18.322 17.022 25.655 1.00 78.62 210 ASP A CA 1
ATOM 1670 C C . ASP A 1 210 ? -17.839 18.350 26.259 1.00 78.62 210 ASP A C 1
ATOM 1672 O O . ASP A 1 210 ? -16.791 18.879 25.906 1.00 78.62 210 ASP A O 1
ATOM 1676 N N . HIS A 1 211 ? -18.542 18.852 27.272 1.00 74.12 211 HIS A N 1
ATOM 1677 C CA . HIS A 1 211 ? -18.168 20.081 27.973 1.00 74.12 211 HIS A CA 1
ATOM 1678 C C . HIS A 1 211 ? -16.938 19.932 28.891 1.00 74.12 211 HIS A C 1
ATOM 1680 O O . HIS A 1 211 ? -16.493 20.916 29.486 1.00 74.12 211 HIS A O 1
ATOM 1686 N N . LEU A 1 212 ? -16.402 18.719 29.055 1.00 76.50 212 LEU A N 1
ATOM 1687 C CA . LEU A 1 212 ? -15.260 18.448 29.917 1.00 76.50 212 LEU A CA 1
ATOM 1688 C C . LEU A 1 212 ? -13.977 18.438 29.082 1.00 76.50 212 LEU A C 1
ATOM 1690 O O . LEU A 1 212 ? -13.824 17.656 28.147 1.00 76.50 212 LEU A O 1
ATOM 1694 N N . ILE A 1 213 ? -13.011 19.274 29.463 1.00 73.69 213 ILE A N 1
ATOM 1695 C CA . ILE A 1 213 ? -11.656 19.196 28.911 1.00 73.69 213 ILE A CA 1
ATOM 1696 C C . ILE A 1 213 ? -10.978 17.980 29.543 1.00 73.69 213 ILE A C 1
ATOM 1698 O O . ILE A 1 213 ? -10.536 18.024 30.692 1.00 73.69 213 ILE A O 1
ATOM 1702 N N . LEU A 1 214 ? -10.930 16.874 28.804 1.00 79.12 214 LEU A N 1
ATOM 1703 C CA . LEU A 1 214 ? -10.353 15.619 29.275 1.00 79.12 214 LEU A CA 1
ATOM 1704 C C . LEU A 1 214 ? -8.949 15.448 28.697 1.00 79.12 214 LEU A C 1
ATOM 1706 O O . LEU A 1 214 ? -8.760 15.368 27.488 1.00 79.12 214 LEU A O 1
ATOM 1710 N N . SER A 1 215 ? -7.956 15.400 29.585 1.00 78.88 215 SER A N 1
ATOM 1711 C CA . SER A 1 215 ? -6.532 15.311 29.235 1.00 78.88 215 SER A CA 1
ATOM 1712 C C . SER A 1 215 ? -5.995 13.878 29.186 1.00 78.88 215 SER A C 1
ATOM 1714 O O . SER A 1 215 ? -4.823 13.672 28.876 1.00 78.88 215 SER A O 1
ATOM 1716 N N . SER A 1 216 ? -6.824 12.877 29.505 1.00 86.25 216 SER A N 1
ATOM 1717 C CA . SER A 1 216 ? -6.422 11.470 29.505 1.00 86.25 216 SER A CA 1
ATOM 1718 C C . SER A 1 216 ? -7.577 10.521 29.178 1.00 86.25 216 SER A C 1
ATOM 1720 O O . SER A 1 216 ? -8.737 10.794 29.496 1.00 86.25 216 SER A O 1
ATOM 1722 N N . GLU A 1 217 ? -7.248 9.355 28.613 1.00 84.25 217 GLU A N 1
ATOM 1723 C CA . GLU A 1 217 ? -8.206 8.257 28.404 1.00 84.25 217 GLU A CA 1
ATOM 1724 C C . GLU A 1 217 ? -8.846 7.780 29.709 1.00 84.25 217 GLU A C 1
ATOM 1726 O O . GLU A 1 217 ? -10.022 7.421 29.733 1.00 84.25 217 GLU A O 1
ATOM 1731 N N . VAL A 1 218 ? -8.094 7.784 30.814 1.00 87.56 218 VAL A N 1
ATOM 1732 C CA . VAL A 1 218 ? -8.615 7.375 32.125 1.00 87.56 218 VAL A CA 1
ATOM 1733 C C . VAL A 1 218 ? -9.776 8.280 32.528 1.00 87.56 218 VAL A C 1
ATOM 1735 O O . VAL A 1 218 ? -10.851 7.779 32.862 1.00 87.56 218 VAL A O 1
ATOM 1738 N N . SER A 1 219 ? -9.591 9.594 32.395 1.00 88.06 219 SER A N 1
ATOM 1739 C CA . SER A 1 219 ? -10.624 10.586 32.691 1.00 88.06 219 SER A CA 1
ATOM 1740 C C . SER A 1 219 ? -11.853 10.414 31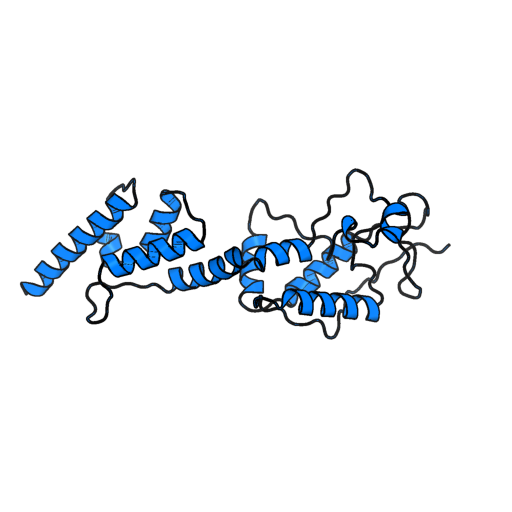.793 1.00 88.06 219 SER A C 1
ATOM 1742 O O . SER A 1 219 ? -12.976 10.485 32.286 1.00 88.06 219 SER A O 1
ATOM 1744 N N . VAL A 1 220 ? -11.671 10.105 30.503 1.00 89.44 220 VAL A N 1
ATOM 1745 C CA . VAL A 1 220 ? -12.782 9.777 29.588 1.00 89.44 220 VAL A CA 1
ATOM 1746 C C . VAL A 1 220 ? -13.609 8.609 30.112 1.00 89.44 220 VAL A C 1
ATOM 1748 O O . VAL A 1 220 ? -14.825 8.728 30.277 1.00 89.44 220 VAL A O 1
ATOM 1751 N N . TRP A 1 221 ? -12.969 7.486 30.430 1.00 91.94 221 TRP A N 1
ATOM 1752 C CA . TRP A 1 221 ? -13.689 6.291 30.866 1.00 91.94 221 TRP A CA 1
ATOM 1753 C C . TRP A 1 221 ? -14.376 6.454 32.228 1.00 91.94 221 TRP A C 1
ATOM 1755 O O . TRP A 1 221 ? -15.427 5.848 32.464 1.00 91.94 221 TRP A O 1
ATOM 1765 N N . GLU A 1 222 ? -13.822 7.275 33.118 1.00 91.81 222 GLU A N 1
ATOM 1766 C CA . GLU A 1 222 ? -14.457 7.636 34.387 1.00 91.81 222 GLU A CA 1
ATOM 1767 C C . GLU A 1 222 ? -15.717 8.477 34.178 1.00 91.81 222 GLU A C 1
ATOM 1769 O O . GLU A 1 222 ? -16.760 8.171 34.761 1.00 91.81 222 GLU A O 1
ATOM 1774 N N . GLN A 1 223 ? -15.667 9.478 33.296 1.00 91.94 223 GLN A N 1
ATOM 1775 C CA . GLN A 1 223 ? -16.833 10.310 32.996 1.00 91.94 223 GLN A CA 1
ATOM 1776 C C . GLN A 1 223 ? -17.937 9.515 32.302 1.00 91.94 223 GLN A C 1
ATOM 1778 O O . GLN A 1 223 ? -19.105 9.609 32.685 1.00 91.94 223 GLN A O 1
ATOM 1783 N N . VAL A 1 224 ? -17.572 8.630 31.371 1.00 92.50 224 VAL A N 1
ATOM 1784 C CA . VAL A 1 224 ? -18.512 7.685 30.755 1.00 92.50 224 VAL A CA 1
ATOM 1785 C C . VAL A 1 224 ? -19.196 6.825 31.825 1.00 92.50 224 VAL A C 1
ATOM 1787 O O . VAL A 1 224 ? -20.420 6.687 31.821 1.00 92.50 224 VAL A O 1
ATOM 1790 N N . ARG A 1 225 ? -18.447 6.278 32.794 1.00 92.94 225 ARG A N 1
ATOM 1791 C CA . ARG A 1 225 ? -19.021 5.487 33.899 1.00 92.94 225 ARG A CA 1
ATOM 1792 C C . ARG A 1 225 ? -20.023 6.297 34.726 1.00 92.94 225 ARG A C 1
ATOM 1794 O O . ARG A 1 225 ? -21.104 5.791 35.051 1.00 92.94 225 ARG A O 1
ATOM 1801 N N . THR A 1 226 ? -19.668 7.533 35.063 1.00 92.44 226 THR A N 1
ATOM 1802 C CA . THR A 1 226 ? -20.511 8.444 35.846 1.00 92.44 226 THR A CA 1
ATOM 1803 C C . THR A 1 226 ? -21.809 8.761 35.106 1.00 92.44 226 THR A C 1
ATOM 1805 O O . THR A 1 226 ? -22.894 8.565 35.660 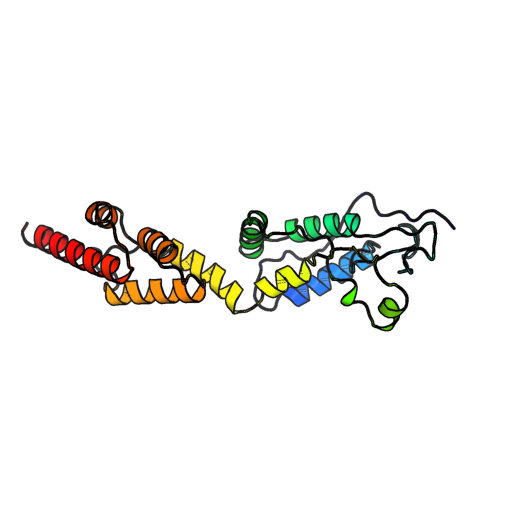1.00 92.44 226 THR A O 1
ATOM 1808 N N . ALA A 1 227 ? -21.717 9.136 33.828 1.00 92.00 227 ALA A N 1
ATOM 1809 C CA . ALA A 1 227 ? -22.867 9.453 32.986 1.00 92.00 227 ALA A CA 1
ATOM 1810 C C . ALA A 1 227 ? -23.822 8.257 32.821 1.00 92.00 227 ALA A C 1
ATOM 1812 O O . ALA A 1 227 ? -25.039 8.406 32.952 1.00 92.00 227 ALA A O 1
ATOM 1813 N N . ILE A 1 228 ? -23.289 7.045 32.623 1.00 91.62 228 ILE A N 1
ATOM 1814 C CA . ILE A 1 228 ? -24.098 5.816 32.549 1.00 91.62 228 ILE A CA 1
ATOM 1815 C C . ILE A 1 228 ? -24.861 5.580 33.850 1.00 91.62 228 ILE A C 1
ATOM 1817 O O . ILE A 1 228 ? -26.047 5.246 33.825 1.00 91.62 228 ILE A O 1
ATOM 1821 N N . THR A 1 229 ? -24.193 5.746 34.991 1.00 91.06 229 THR A N 1
ATOM 1822 C CA . THR A 1 229 ? -24.800 5.522 36.308 1.00 91.06 229 THR A CA 1
ATOM 1823 C C . THR A 1 229 ? -25.934 6.512 36.563 1.00 91.06 229 THR A C 1
ATOM 1825 O O . THR A 1 229 ? -27.021 6.106 36.978 1.00 91.06 229 THR A O 1
ATOM 1828 N N . ALA A 1 230 ? -25.711 7.793 36.257 1.00 89.88 230 ALA A N 1
ATOM 1829 C CA . ALA A 1 230 ? -26.730 8.832 36.366 1.00 89.88 230 ALA A CA 1
ATOM 1830 C C . ALA A 1 230 ? -27.939 8.533 35.464 1.00 89.88 230 ALA A C 1
ATOM 1832 O O . ALA A 1 230 ? -29.081 8.566 35.924 1.00 89.88 230 ALA A O 1
ATOM 1833 N N . LYS A 1 231 ? -27.694 8.151 34.203 1.00 89.94 231 LYS A N 1
ATOM 1834 C CA . LYS A 1 231 ? -28.759 7.840 33.243 1.00 89.94 231 LYS A CA 1
ATOM 1835 C C . LYS A 1 231 ? -29.583 6.623 33.661 1.00 89.94 231 LYS A C 1
ATOM 1837 O O . LYS A 1 231 ? -30.806 6.672 33.592 1.00 89.94 231 LYS A O 1
ATOM 1842 N N . LYS A 1 232 ? -28.941 5.551 34.139 1.00 87.56 232 LYS A N 1
ATOM 1843 C CA . LYS A 1 232 ? -29.646 4.351 34.620 1.00 87.56 232 LYS A CA 1
ATOM 1844 C C . LYS A 1 232 ? -30.543 4.657 35.816 1.00 87.56 232 LYS A C 1
ATOM 1846 O O . LYS A 1 232 ? -31.687 4.226 35.817 1.00 87.56 232 LYS A O 1
ATOM 1851 N N . ARG A 1 233 ? -30.073 5.455 36.782 1.00 87.62 233 ARG A N 1
ATOM 1852 C CA . ARG A 1 233 ? -30.898 5.890 37.924 1.00 87.62 233 ARG A CA 1
ATOM 1853 C C . ARG A 1 233 ? -32.129 6.679 37.484 1.00 87.62 233 ARG A C 1
ATOM 1855 O O . ARG A 1 233 ? -33.210 6.422 37.995 1.00 87.62 233 ARG A O 1
ATOM 1862 N N . ALA A 1 234 ? -31.972 7.585 36.520 1.00 85.88 234 ALA A N 1
ATOM 1863 C CA . ALA A 1 234 ? -33.088 8.364 35.987 1.00 85.88 234 ALA A CA 1
ATOM 1864 C C . ALA A 1 234 ? -34.140 7.491 35.278 1.00 85.88 234 ALA A C 1
ATOM 1866 O O . ALA A 1 234 ? -35.323 7.788 35.357 1.00 85.88 234 ALA A O 1
ATOM 1867 N N . VAL A 1 235 ? -33.718 6.411 34.611 1.00 82.06 235 VAL A N 1
ATOM 1868 C CA . VAL A 1 235 ? -34.626 5.474 33.922 1.00 82.06 235 VAL A CA 1
ATOM 1869 C C . VAL A 1 235 ? -35.273 4.472 34.887 1.00 82.06 235 VAL A C 1
ATOM 1871 O O . VAL A 1 235 ? -36.400 4.064 34.657 1.00 82.06 235 VAL A O 1
ATOM 1874 N N . SER A 1 236 ? -34.587 4.063 35.958 1.00 74.25 236 SER A N 1
ATOM 1875 C CA . SER A 1 236 ? -35.124 3.139 36.974 1.00 74.25 236 SER A CA 1
ATOM 1876 C C . SER A 1 236 ? -36.045 3.794 38.007 1.00 74.25 236 SER A C 1
ATOM 1878 O O . SER A 1 236 ? -36.716 3.081 38.746 1.00 74.25 236 SER A O 1
ATOM 1880 N N . GLY A 1 237 ? -36.005 5.123 38.121 1.00 58.69 237 GLY A N 1
ATOM 1881 C CA . GLY A 1 237 ? -36.831 5.905 39.047 1.00 58.69 237 GLY A CA 1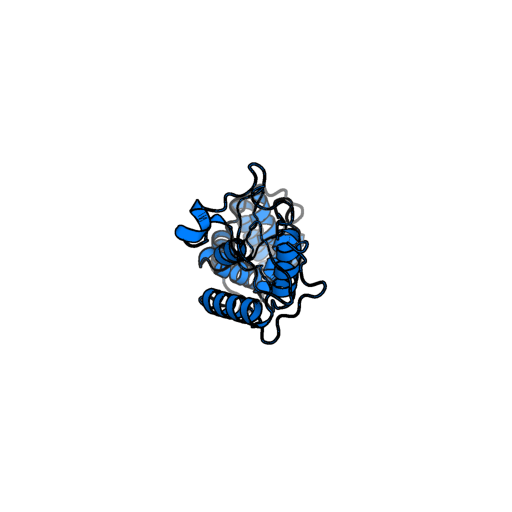
ATOM 1882 C C . GLY A 1 237 ? -38.109 6.482 38.427 1.00 58.69 237 GLY A C 1
ATOM 1883 O O . GLY A 1 237 ? -38.801 7.229 39.114 1.00 58.69 237 GLY A O 1
ATOM 1884 N N . ALA A 1 238 ? -38.384 6.168 37.158 1.00 49.78 238 ALA A N 1
ATOM 1885 C CA . ALA A 1 238 ? -39.606 6.493 36.420 1.00 49.78 238 ALA A CA 1
ATOM 1886 C C . ALA A 1 238 ? -40.423 5.215 36.187 1.00 49.78 238 ALA A C 1
ATOM 1888 O O . ALA A 1 238 ? -41.668 5.317 36.184 1.00 49.78 238 ALA A O 1
#

pLDDT: mean 85.24, std 9.43, range [49.78, 97.31]

Sequence (238 aa):
MAETTFPSEIKLPGLMKYTGAYGTLDDLASSVHRCLLVANIPAEYAGTLSGSPDDEYTYVSYGEDPFSKDNLFLGKRVCAYIADNFKGAAMEWYNYQSQMPQFVEPNCWRKHGDLTPSLRKGNPLPLNTVETSLYDLLKLYAEPECYNSLEALKKLESLHWDPLTKKAPSLSGHRARVEKLLNILGYYDTFSRIALTYKTLPNWLLHAIDHLILSSEVSVWEQVRTAITAKKRAVSGA

Mean predicted aligned error: 12.74 Å

Organism: Dactylellina haptotyla (strain CBS 200.50) (NCBI:txid1284197)